Protein AF-A0A6N6Q306-F1 (afdb_monomer)

Structure (mmCIF, N/CA/C/O backbone):
data_AF-A0A6N6Q306-F1
#
_entry.id   AF-A0A6N6Q306-F1
#
loop_
_atom_site.group_PDB
_atom_site.id
_atom_site.type_symbol
_atom_site.label_atom_id
_atom_site.label_alt_id
_atom_site.label_comp_id
_atom_site.label_asym_id
_atom_site.label_entity_id
_atom_site.label_seq_id
_atom_site.pdbx_PDB_ins_code
_atom_site.Cartn_x
_atom_site.Cartn_y
_atom_site.Cartn_z
_atom_site.occupancy
_atom_site.B_iso_or_equiv
_atom_site.auth_seq_id
_atom_site.auth_comp_id
_atom_site.auth_asym_id
_atom_site.auth_atom_id
_atom_site.pdbx_PDB_model_num
ATOM 1 N N . MET A 1 1 ? -24.977 16.025 -0.562 1.00 60.94 1 MET A N 1
ATOM 2 C CA . MET A 1 1 ? -24.320 15.146 0.426 1.00 60.94 1 MET A CA 1
ATOM 3 C C . MET A 1 1 ? -23.649 16.042 1.450 1.00 60.94 1 MET A C 1
ATOM 5 O O . MET A 1 1 ? -22.909 16.924 1.041 1.00 60.94 1 MET A O 1
ATOM 9 N N . PHE A 1 2 ? -23.968 15.885 2.734 1.00 65.69 2 PHE A N 1
ATOM 10 C CA . PHE A 1 2 ? -23.264 16.559 3.829 1.00 65.69 2 PHE A CA 1
ATOM 11 C C . PHE A 1 2 ? -22.391 15.510 4.519 1.00 65.69 2 PHE A C 1
ATOM 13 O O . PHE A 1 2 ? -22.873 14.410 4.781 1.00 65.69 2 PHE A O 1
ATOM 20 N N . LEU A 1 3 ? -21.117 15.827 4.742 1.00 74.31 3 LEU A N 1
ATOM 21 C CA . LEU A 1 3 ? -20.154 14.950 5.408 1.00 74.31 3 LEU A CA 1
ATOM 22 C C . LEU A 1 3 ? -19.926 15.431 6.841 1.00 74.31 3 LEU A C 1
ATOM 24 O O . LEU A 1 3 ? -19.873 16.636 7.092 1.00 74.31 3 LEU A O 1
ATOM 28 N N . GLU A 1 4 ? -19.792 14.488 7.772 1.00 79.50 4 GLU A N 1
ATOM 29 C CA . GLU A 1 4 ? -19.384 14.784 9.144 1.00 79.50 4 GLU A CA 1
ATOM 30 C C . GLU A 1 4 ? -17.967 15.373 9.149 1.00 79.50 4 GLU A C 1
ATOM 32 O O . GLU A 1 4 ? -17.061 14.867 8.482 1.00 79.50 4 GLU A O 1
ATOM 37 N N . ARG A 1 5 ? -17.756 16.443 9.925 1.00 78.06 5 ARG A N 1
ATOM 38 C CA . ARG A 1 5 ? -16.409 16.939 10.203 1.00 78.06 5 ARG A CA 1
ATOM 39 C C . ARG A 1 5 ? -15.758 16.016 11.227 1.00 78.06 5 ARG A C 1
ATOM 41 O O . ARG A 1 5 ? -16.048 16.113 12.415 1.00 78.06 5 ARG A O 1
ATOM 48 N N . VAL A 1 6 ? -14.846 15.170 10.770 1.00 78.88 6 VAL A N 1
ATOM 49 C CA . VAL A 1 6 ? -14.041 14.332 11.660 1.00 78.88 6 VAL A CA 1
ATOM 50 C C . VAL A 1 6 ? -12.867 15.147 12.202 1.00 78.88 6 VAL A C 1
ATOM 52 O O . VAL A 1 6 ? -12.067 15.691 11.441 1.00 78.88 6 VAL A O 1
ATOM 55 N N . GLU A 1 7 ? -12.757 15.242 13.526 1.00 83.62 7 GLU A N 1
ATOM 56 C CA . GLU A 1 7 ? -11.587 15.822 14.187 1.00 83.62 7 GLU A CA 1
ATOM 57 C C . GLU A 1 7 ? -10.440 14.810 14.262 1.00 83.62 7 GLU A C 1
ATOM 59 O O . GLU A 1 7 ? -10.626 13.673 14.697 1.00 83.62 7 GLU A O 1
ATOM 64 N N . GLY A 1 8 ? -9.239 15.233 13.876 1.00 86.25 8 GLY A N 1
ATOM 65 C CA . GLY A 1 8 ? -8.026 14.429 13.965 1.00 86.25 8 GLY A CA 1
ATOM 66 C C . GLY A 1 8 ? -6.876 15.058 13.188 1.00 86.25 8 GLY A C 1
ATOM 67 O O . GLY A 1 8 ? -7.082 15.952 12.366 1.00 86.25 8 GLY A O 1
ATOM 68 N N . VAL A 1 9 ? -5.660 14.590 13.455 1.00 91.06 9 VAL A N 1
ATOM 69 C CA . VAL A 1 9 ? -4.466 14.980 12.693 1.00 91.06 9 VAL A CA 1
ATOM 70 C C . VAL A 1 9 ? -4.120 13.882 11.688 1.00 91.06 9 VAL A C 1
ATOM 72 O O . VAL A 1 9 ? -4.222 12.704 12.037 1.00 91.06 9 VAL A O 1
ATOM 75 N N . PRO A 1 10 ? -3.699 14.212 10.454 1.00 91.31 10 PRO A N 1
ATOM 76 C CA . PRO A 1 10 ? -3.194 13.211 9.524 1.00 91.31 10 PRO A CA 1
ATOM 77 C C . PRO A 1 10 ? -2.072 12.376 10.150 1.00 91.31 10 PRO A C 1
ATOM 79 O O . PRO A 1 10 ? -1.176 12.913 10.803 1.00 91.31 10 PRO A O 1
ATOM 82 N N . LEU A 1 11 ? -2.086 11.062 9.929 1.00 91.06 11 LEU A N 1
ATOM 83 C CA . LEU A 1 11 ? -1.201 10.109 10.603 1.00 91.06 11 LEU A CA 1
ATOM 84 C C . LEU A 1 11 ? 0.287 10.434 10.405 1.00 91.06 11 LEU A C 1
ATOM 86 O O . LEU A 1 11 ? 1.095 10.246 11.316 1.00 91.06 11 LEU A O 1
ATOM 90 N N . TRP A 1 12 ? 0.658 10.966 9.238 1.00 87.81 12 TRP A N 1
ATOM 91 C CA . TRP A 1 12 ? 2.039 11.376 8.962 1.00 87.81 12 TRP A CA 1
ATOM 92 C C . TRP A 1 12 ? 2.533 12.531 9.843 1.00 87.81 12 TRP A C 1
ATOM 94 O O . TRP A 1 12 ? 3.741 12.674 10.009 1.00 87.81 12 TRP A O 1
ATOM 104 N N . GLN A 1 13 ? 1.633 13.319 10.436 1.00 86.69 13 GLN A N 1
ATOM 105 C CA . GLN A 1 13 ? 1.973 14.402 11.364 1.00 86.69 13 GLN A CA 1
ATOM 106 C C . GLN A 1 13 ? 2.153 13.907 12.804 1.00 86.69 13 GLN A C 1
ATOM 108 O O . GLN A 1 13 ? 2.826 14.561 13.594 1.00 86.69 13 GLN A O 1
ATOM 113 N N . ALA A 1 14 ? 1.587 12.748 13.154 1.00 76.25 14 ALA A N 1
ATOM 114 C CA . ALA A 1 14 ? 1.631 12.212 14.515 1.00 76.25 14 ALA A CA 1
ATOM 115 C C . ALA A 1 14 ? 2.984 11.564 14.885 1.00 76.25 14 ALA A C 1
ATOM 117 O O . ALA A 1 14 ? 3.256 11.357 16.065 1.00 76.25 14 ALA A O 1
ATOM 118 N N . GLY A 1 15 ? 3.833 11.238 13.899 1.00 66.06 15 GLY A N 1
ATOM 119 C CA . GLY A 1 15 ? 5.254 10.863 14.044 1.00 66.06 15 GLY A CA 1
ATOM 120 C C . GLY A 1 15 ? 5.599 9.548 14.774 1.00 66.06 15 GLY A C 1
ATOM 121 O O . GLY A 1 15 ? 6.635 8.953 14.482 1.00 66.06 15 GLY A O 1
ATOM 122 N N . ALA A 1 16 ? 4.762 9.059 15.693 1.00 85.69 16 ALA A N 1
ATOM 123 C CA . ALA A 1 16 ? 5.028 7.866 16.501 1.00 85.69 16 ALA A CA 1
ATOM 124 C C . ALA A 1 16 ? 4.654 6.570 15.766 1.00 85.69 16 ALA A C 1
ATOM 126 O O . ALA A 1 16 ? 3.530 6.428 15.281 1.00 85.69 16 ALA A O 1
ATOM 127 N N . VAL A 1 17 ? 5.571 5.597 15.724 1.00 88.62 17 VAL A N 1
ATOM 128 C CA . VAL A 1 17 ? 5.381 4.300 15.041 1.00 88.62 17 VAL A CA 1
ATOM 129 C C . VAL A 1 17 ? 4.209 3.495 15.619 1.00 88.62 17 VAL A C 1
ATOM 131 O O . VAL A 1 17 ? 3.539 2.765 14.891 1.00 88.62 17 VAL A O 1
ATOM 134 N N . GLU A 1 18 ? 3.893 3.686 16.896 1.00 91.94 18 GLU A N 1
ATOM 135 C CA . GLU A 1 18 ? 2.775 3.058 17.602 1.00 91.94 18 GLU A CA 1
ATOM 136 C C . GLU A 1 18 ? 1.422 3.423 16.969 1.00 91.94 18 GLU A C 1
ATOM 138 O O . GLU A 1 18 ? 0.523 2.581 16.873 1.00 91.94 18 GLU A O 1
ATOM 143 N N . SER A 1 19 ? 1.290 4.656 16.466 1.00 93.94 19 SER A N 1
ATOM 144 C CA . SER A 1 19 ? 0.092 5.119 15.752 1.00 93.94 19 SER A CA 1
ATOM 145 C C . SER A 1 19 ? -0.070 4.396 14.413 1.00 93.94 19 SER A C 1
ATOM 147 O O . SER A 1 19 ? -1.181 4.057 14.009 1.00 93.94 19 SER A O 1
ATOM 149 N N . TRP A 1 20 ? 1.040 4.073 13.747 1.00 95.38 20 TRP A N 1
ATOM 150 C CA . TRP A 1 20 ? 1.036 3.326 12.488 1.00 95.38 20 TRP A CA 1
ATOM 151 C C . TRP A 1 20 ? 0.748 1.842 12.702 1.00 95.38 20 TRP A C 1
ATOM 153 O O . TRP A 1 20 ? 0.030 1.232 11.913 1.00 95.38 20 TRP A O 1
ATOM 163 N N . GLU A 1 21 ? 1.227 1.259 13.803 1.00 96.81 21 GLU A N 1
ATOM 164 C CA . GLU A 1 21 ? 0.770 -0.061 14.251 1.00 96.81 21 GLU A CA 1
ATOM 165 C C . GLU A 1 21 ? -0.731 -0.048 14.581 1.00 96.81 21 GLU A C 1
ATOM 167 O O . GLU A 1 21 ? -1.417 -1.041 14.346 1.00 96.81 21 GLU A O 1
ATOM 172 N N . GLY A 1 22 ? -1.253 1.074 15.092 1.00 96.69 22 GLY A N 1
ATOM 173 C CA . GLY A 1 22 ? -2.687 1.328 15.251 1.00 96.69 22 GLY A CA 1
ATOM 174 C C . GLY A 1 22 ? -3.444 1.255 13.932 1.00 96.69 22 GLY A C 1
ATOM 175 O O . GLY A 1 22 ? -4.423 0.517 13.831 1.00 96.69 22 GLY A O 1
ATOM 176 N N . ALA A 1 23 ? -2.951 1.947 12.906 1.00 97.06 23 ALA A N 1
ATOM 177 C CA . ALA A 1 23 ? -3.543 1.915 11.572 1.00 97.06 23 ALA A CA 1
ATOM 178 C C . ALA A 1 23 ? -3.481 0.515 10.940 1.00 97.06 23 ALA A C 1
ATOM 180 O O . ALA A 1 23 ? -4.466 0.040 10.378 1.00 97.06 23 ALA A O 1
ATOM 181 N N . ALA A 1 24 ? -2.364 -0.195 11.112 1.00 97.94 24 ALA A N 1
ATOM 182 C CA . ALA A 1 24 ? -2.220 -1.576 10.663 1.00 97.94 24 ALA A CA 1
ATOM 183 C C . ALA A 1 24 ? -3.191 -2.535 11.380 1.00 97.94 24 ALA A C 1
ATOM 185 O O . ALA A 1 24 ? -3.772 -3.413 10.741 1.00 97.94 24 ALA A O 1
ATOM 186 N N . ARG A 1 25 ? -3.411 -2.359 12.692 1.00 98.31 25 ARG A N 1
ATOM 187 C CA . ARG A 1 25 ? -4.417 -3.119 13.457 1.00 98.31 25 ARG A CA 1
ATOM 188 C C . ARG A 1 25 ? -5.833 -2.842 12.964 1.00 98.31 25 ARG A C 1
ATOM 190 O O . ARG A 1 25 ? -6.596 -3.785 12.773 1.00 98.31 25 ARG A O 1
ATOM 197 N N . TRP A 1 26 ? -6.161 -1.570 12.736 1.00 98.00 26 TRP A N 1
ATOM 198 C CA . TRP A 1 26 ? -7.455 -1.165 12.191 1.00 98.00 26 TRP A CA 1
ATOM 199 C C . TRP A 1 26 ? -7.710 -1.826 10.827 1.00 98.00 26 TRP A C 1
ATOM 201 O O . TRP A 1 26 ? -8.749 -2.459 10.646 1.00 98.00 26 TRP A O 1
ATOM 211 N N . LEU A 1 27 ? -6.723 -1.789 9.919 1.00 97.50 27 LEU A N 1
ATOM 212 C CA . LEU A 1 27 ? -6.795 -2.473 8.621 1.00 97.50 27 LEU A CA 1
ATOM 213 C C . LEU A 1 27 ? -7.040 -3.971 8.766 1.00 97.50 27 LEU A C 1
ATOM 215 O O . LEU A 1 27 ? -7.867 -4.528 8.053 1.00 97.50 27 LEU A O 1
ATOM 219 N N . GLY A 1 28 ? -6.326 -4.635 9.680 1.00 97.56 28 GLY A N 1
ATOM 220 C CA . GLY A 1 28 ? -6.497 -6.069 9.905 1.00 97.56 28 GLY A CA 1
ATOM 221 C C . GLY A 1 28 ? -7.916 -6.413 10.352 1.00 97.56 28 GLY A C 1
ATOM 222 O O . GLY A 1 28 ? -8.498 -7.369 9.846 1.00 97.56 28 GLY A O 1
ATOM 223 N N . GLY A 1 29 ? -8.506 -5.601 11.234 1.00 96.69 29 GLY A N 1
ATOM 224 C CA . GLY A 1 29 ? -9.905 -5.747 11.640 1.00 96.69 29 GLY A CA 1
ATOM 225 C C . GLY A 1 29 ? -10.883 -5.549 10.478 1.00 96.69 29 GLY A C 1
ATOM 226 O O . GLY A 1 29 ? -11.752 -6.392 10.261 1.00 96.69 29 GLY A O 1
ATOM 227 N N . MET A 1 30 ? -10.706 -4.480 9.693 1.00 96.06 30 MET A N 1
ATOM 228 C CA . MET A 1 30 ? -11.548 -4.188 8.528 1.00 96.06 30 MET A CA 1
ATOM 229 C C . MET A 1 30 ? -11.466 -5.310 7.484 1.00 96.06 30 MET A C 1
ATOM 231 O O . MET A 1 30 ? -12.486 -5.890 7.112 1.00 96.06 30 MET A O 1
ATOM 235 N N . HIS A 1 31 ? -10.257 -5.717 7.094 1.00 95.88 31 HIS A N 1
ATOM 236 C CA . HIS A 1 31 ? -10.066 -6.802 6.134 1.00 95.88 31 HIS A CA 1
ATOM 237 C C . HIS A 1 31 ? -10.566 -8.153 6.643 1.00 95.88 31 HIS A C 1
ATOM 239 O O . HIS A 1 31 ? -11.017 -8.982 5.858 1.00 95.88 31 HIS A O 1
ATOM 245 N N . ALA A 1 32 ? -10.510 -8.410 7.951 1.00 94.12 32 ALA A N 1
ATOM 246 C CA . ALA A 1 32 ? -11.107 -9.617 8.505 1.00 94.12 32 ALA A CA 1
ATOM 247 C C . ALA A 1 32 ? -12.638 -9.593 8.402 1.00 94.12 32 ALA A C 1
ATOM 249 O O . ALA A 1 32 ? -13.222 -10.631 8.079 1.00 94.12 32 ALA A O 1
ATOM 250 N N . ALA A 1 33 ? -13.270 -8.437 8.633 1.00 91.88 33 ALA A N 1
ATOM 251 C CA . ALA A 1 33 ? -14.720 -8.266 8.550 1.00 91.88 33 ALA A CA 1
ATOM 252 C C . ALA A 1 33 ? -15.247 -8.412 7.112 1.00 91.88 33 ALA A C 1
ATOM 254 O O . ALA A 1 33 ? -16.286 -9.034 6.904 1.00 91.88 33 ALA A O 1
ATOM 255 N N . PHE A 1 34 ? -14.498 -7.914 6.123 1.00 90.44 34 PHE A N 1
ATOM 256 C CA . PHE A 1 34 ? -14.858 -7.974 4.699 1.00 90.44 34 PHE A CA 1
ATOM 257 C C . PHE A 1 34 ? -14.131 -9.073 3.910 1.00 90.44 34 PHE A C 1
ATOM 259 O O . PHE A 1 34 ? -14.257 -9.147 2.690 1.00 90.44 34 PHE A O 1
ATOM 266 N N . GLY A 1 35 ? -13.361 -9.936 4.576 1.00 83.06 35 GLY A N 1
ATOM 267 C CA . GLY A 1 35 ? -12.583 -10.985 3.923 1.00 83.06 35 GLY A CA 1
ATOM 268 C C . GLY A 1 35 ? -13.476 -12.017 3.236 1.00 83.06 35 GLY A C 1
ATOM 269 O O . GLY A 1 35 ? -14.264 -12.705 3.898 1.00 83.06 35 GLY A O 1
ATOM 270 N N . LEU A 1 36 ? -13.317 -12.154 1.918 1.00 71.88 36 LEU A N 1
ATOM 271 C CA . LEU A 1 36 ? -14.141 -13.021 1.076 1.00 71.88 36 LEU A CA 1
ATOM 272 C C . LEU A 1 36 ? -13.500 -14.416 1.011 1.00 71.88 36 LEU A C 1
ATOM 274 O O . LEU A 1 36 ? -12.443 -14.605 0.410 1.00 71.88 36 LEU A O 1
ATOM 278 N N . GLY A 1 37 ? -14.114 -15.397 1.675 1.00 59.94 37 GLY A N 1
ATOM 279 C CA . GLY A 1 37 ? -13.679 -16.797 1.636 1.00 59.94 37 GLY A CA 1
ATOM 280 C C . GLY A 1 37 ? -14.237 -17.575 0.433 1.00 59.94 37 GLY A C 1
ATOM 281 O O . GLY A 1 37 ? -15.072 -17.053 -0.313 1.00 59.94 37 GLY A O 1
ATOM 282 N N . PRO A 1 38 ? -13.836 -18.849 0.254 1.00 40.88 38 PRO A N 1
ATOM 283 C CA . PRO A 1 38 ? -14.498 -19.759 -0.679 1.00 40.88 38 PRO A CA 1
ATOM 284 C C . PRO A 1 38 ? -15.996 -19.836 -0.351 1.00 40.88 38 PRO A C 1
ATOM 286 O O . PRO A 1 38 ? -16.363 -20.173 0.772 1.00 40.88 38 PRO A O 1
ATOM 289 N N . GLY A 1 39 ? -16.855 -19.492 -1.313 1.00 41.62 39 GLY A N 1
ATOM 290 C CA . GLY A 1 39 ? -18.307 -19.418 -1.113 1.00 41.62 39 GLY A CA 1
ATOM 291 C C . GLY A 1 39 ? -18.856 -18.019 -0.812 1.00 41.62 39 GLY A C 1
ATOM 292 O O . GLY A 1 39 ? -20.054 -17.901 -0.564 1.00 41.62 39 GLY A O 1
ATOM 293 N N . PHE A 1 40 ? -18.030 -16.964 -0.869 1.00 52.72 40 PHE A N 1
ATOM 294 C CA . PHE A 1 40 ? -18.536 -15.591 -0.890 1.00 52.72 40 PHE A CA 1
ATOM 295 C C . PHE A 1 40 ? -19.501 -15.412 -2.069 1.00 52.72 40 PHE A C 1
ATOM 297 O O . PHE A 1 40 ? -19.105 -15.480 -3.235 1.00 52.72 40 PHE A O 1
ATOM 304 N N . ARG A 1 41 ? -20.779 -15.218 -1.746 1.00 50.97 41 ARG A N 1
ATOM 305 C CA . ARG A 1 41 ? -21.801 -14.787 -2.692 1.00 50.97 41 ARG A CA 1
ATOM 306 C C . ARG A 1 41 ? -21.790 -13.268 -2.729 1.00 50.97 41 ARG A C 1
ATOM 308 O O . ARG A 1 41 ? -21.740 -12.635 -1.677 1.00 50.97 41 ARG A O 1
ATOM 315 N N . ASP A 1 42 ? -21.855 -12.707 -3.930 1.00 57.25 42 ASP A N 1
ATOM 316 C CA . ASP A 1 42 ? -21.946 -11.266 -4.197 1.00 57.25 42 ASP A CA 1
ATOM 317 C C . ASP A 1 42 ? -23.331 -10.696 -3.820 1.00 57.25 42 ASP A C 1
ATOM 319 O O . ASP A 1 42 ? -23.950 -9.936 -4.556 1.00 57.25 42 ASP A O 1
ATOM 323 N N . ASP A 1 43 ? -23.842 -11.104 -2.658 1.00 54.44 43 ASP A N 1
ATOM 324 C CA . ASP A 1 43 ? -25.119 -10.666 -2.097 1.00 54.44 43 ASP A CA 1
ATOM 325 C C . ASP A 1 43 ? -24.896 -9.510 -1.097 1.00 54.44 43 ASP A C 1
ATOM 327 O O . ASP A 1 43 ? -25.843 -8.947 -0.555 1.00 54.44 43 ASP A O 1
ATOM 331 N N . SER A 1 44 ? -23.636 -9.126 -0.840 1.00 59.09 44 SER A N 1
ATOM 332 C CA . SER A 1 44 ? -23.236 -8.151 0.187 1.00 59.09 44 SER A CA 1
ATOM 333 C C . SER A 1 44 ? -23.372 -6.682 -0.239 1.00 59.09 44 SER A C 1
ATOM 335 O O . SER A 1 44 ? -22.789 -5.804 0.395 1.00 59.09 44 SER A O 1
ATOM 337 N N . GLY A 1 45 ? -24.049 -6.402 -1.356 1.00 61.97 45 GLY A N 1
ATOM 338 C CA . GLY A 1 45 ? -24.155 -5.056 -1.923 1.00 61.97 45 GLY A CA 1
ATOM 339 C C . GLY A 1 45 ? -22.839 -4.477 -2.459 1.00 61.97 45 GLY A C 1
ATOM 340 O O . GLY A 1 45 ? -22.832 -3.324 -2.865 1.00 61.97 45 GLY A O 1
ATOM 341 N N . MET A 1 46 ? -21.744 -5.247 -2.498 1.00 69.25 46 MET A N 1
ATOM 342 C CA . MET A 1 46 ? -20.420 -4.811 -2.981 1.00 69.25 46 MET A CA 1
ATOM 343 C C . MET A 1 46 ? -20.214 -5.036 -4.488 1.00 69.25 46 MET A C 1
ATOM 345 O O . MET A 1 46 ? -19.142 -4.744 -5.010 1.00 69.25 46 MET A O 1
ATOM 349 N N . SER A 1 47 ? -21.241 -5.505 -5.198 1.00 70.94 47 SER A N 1
ATOM 350 C CA . SER A 1 47 ? -21.214 -5.784 -6.640 1.00 70.94 47 SER A CA 1
ATOM 351 C C . SER A 1 47 ? -20.883 -4.564 -7.510 1.00 70.94 47 SER A C 1
ATOM 353 O O . SER A 1 47 ? -20.423 -4.714 -8.639 1.00 70.94 47 SER A O 1
ATOM 355 N N . HIS A 1 48 ? -21.090 -3.351 -6.985 1.00 82.12 48 HIS A N 1
ATOM 356 C CA . HIS A 1 48 ? -20.772 -2.090 -7.659 1.00 82.12 48 HIS A CA 1
ATOM 357 C C . HIS A 1 48 ? -19.311 -1.648 -7.484 1.00 82.12 48 HIS A C 1
ATOM 359 O O . HIS A 1 48 ? -18.881 -0.713 -8.159 1.00 82.12 48 HIS A O 1
ATOM 365 N N . LEU A 1 49 ? -18.549 -2.285 -6.587 1.00 87.88 49 LEU A N 1
ATOM 366 C CA . LEU A 1 49 ? -17.155 -1.924 -6.361 1.00 87.88 49 LEU A CA 1
ATOM 367 C C . LEU A 1 49 ? -16.259 -2.465 -7.484 1.00 87.88 49 LEU A C 1
ATOM 369 O O . LEU A 1 49 ? -16.409 -3.623 -7.895 1.00 87.88 49 LEU A O 1
ATOM 373 N N . PRO A 1 50 ? -15.276 -1.673 -7.949 1.00 92.00 50 PRO A N 1
ATOM 374 C CA . PRO A 1 50 ? -14.246 -2.159 -8.854 1.00 92.00 50 PRO A CA 1
ATOM 375 C C . PRO A 1 50 ? -13.539 -3.393 -8.287 1.00 92.00 50 PRO A C 1
ATOM 377 O O . PRO A 1 50 ? -13.363 -3.533 -7.076 1.00 92.00 50 PRO A O 1
ATOM 380 N N . ARG A 1 51 ? -13.092 -4.292 -9.168 1.00 91.56 51 ARG A N 1
ATOM 381 C CA . ARG A 1 51 ? -12.301 -5.468 -8.784 1.00 91.56 51 ARG A CA 1
ATOM 382 C C . ARG A 1 51 ? -10.880 -5.331 -9.308 1.00 91.56 51 ARG A C 1
ATOM 384 O O . ARG A 1 51 ? -10.673 -5.133 -10.503 1.00 91.56 51 ARG A O 1
ATOM 391 N N . HIS A 1 52 ? -9.901 -5.484 -8.425 1.00 94.25 52 HIS A N 1
ATOM 392 C CA . HIS A 1 52 ? -8.490 -5.548 -8.792 1.00 94.25 52 HIS A CA 1
ATOM 393 C C . HIS A 1 52 ? -8.149 -6.967 -9.259 1.00 94.25 52 HIS A C 1
ATOM 395 O O . HIS A 1 52 ? -7.755 -7.828 -8.471 1.00 94.25 52 HIS A O 1
ATOM 401 N N . ASP A 1 53 ? -8.363 -7.224 -10.548 1.00 93.00 53 ASP A N 1
ATOM 402 C CA . ASP A 1 53 ? -8.085 -8.503 -11.198 1.00 93.00 53 ASP A CA 1
ATOM 403 C C . ASP A 1 53 ? -6.739 -8.510 -11.952 1.00 93.00 53 ASP A C 1
ATOM 405 O O . ASP A 1 53 ? -5.964 -7.551 -11.936 1.00 93.00 53 ASP A O 1
ATOM 409 N N . ALA A 1 54 ? -6.445 -9.618 -12.640 1.00 96.19 54 ALA A N 1
ATOM 410 C CA . ALA A 1 54 ? -5.226 -9.750 -13.438 1.00 96.19 54 ALA A CA 1
ATOM 411 C C . ALA A 1 54 ? -5.083 -8.638 -14.493 1.00 96.19 54 ALA A C 1
ATOM 413 O O . ALA A 1 54 ? -3.975 -8.150 -14.725 1.00 96.19 54 ALA A O 1
ATOM 414 N N . ARG A 1 55 ? -6.194 -8.226 -15.120 1.00 96.31 55 ARG A N 1
ATOM 415 C CA . ARG A 1 55 ? -6.200 -7.190 -16.157 1.00 96.31 55 ARG A CA 1
ATOM 416 C C . ARG A 1 55 ? -5.900 -5.823 -15.553 1.00 96.31 55 ARG A C 1
ATOM 418 O O . ARG A 1 55 ? -5.103 -5.080 -16.130 1.00 96.31 55 ARG A O 1
ATOM 425 N N . PHE A 1 56 ? -6.495 -5.505 -14.405 1.00 95.19 56 PHE A N 1
ATOM 426 C CA . PHE A 1 56 ? -6.187 -4.298 -13.642 1.00 95.19 56 PHE A CA 1
ATOM 427 C C . PHE A 1 56 ? -4.685 -4.220 -13.332 1.00 95.19 56 PHE A C 1
ATOM 429 O O . PHE A 1 56 ? -4.034 -3.235 -13.683 1.00 95.19 56 PHE A O 1
ATOM 436 N N . PHE A 1 57 ? -4.103 -5.287 -12.773 1.00 97.12 57 PHE A N 1
ATOM 437 C CA . PHE A 1 57 ? -2.684 -5.296 -12.413 1.00 97.12 57 PHE A CA 1
ATOM 438 C C . PHE A 1 57 ? -1.755 -5.162 -13.627 1.00 97.12 57 PHE A C 1
ATOM 440 O O . PHE A 1 57 ? -0.808 -4.373 -13.592 1.00 97.12 57 PHE A O 1
ATOM 447 N N . ALA A 1 58 ? -2.032 -5.892 -14.711 1.00 96.94 58 ALA A N 1
ATOM 448 C CA . ALA A 1 58 ? -1.223 -5.849 -15.928 1.00 96.94 58 ALA A CA 1
ATOM 449 C C . ALA A 1 58 ? -1.267 -4.476 -16.624 1.00 96.94 58 ALA A C 1
ATOM 451 O O . ALA A 1 58 ? -0.252 -4.009 -17.143 1.00 96.94 58 ALA A O 1
ATOM 452 N N . THR A 1 59 ? -2.418 -3.794 -16.590 1.00 96.12 59 THR A N 1
ATOM 453 C CA . THR A 1 59 ? -2.588 -2.463 -17.200 1.00 96.12 59 THR A CA 1
ATOM 454 C C . THR A 1 59 ? -1.591 -1.454 -16.628 1.00 96.12 59 THR A C 1
ATOM 456 O O . THR A 1 59 ? -0.994 -0.679 -17.377 1.00 96.12 59 THR A O 1
ATOM 459 N N . TRP A 1 60 ? -1.343 -1.487 -15.316 1.00 95.75 60 TRP A N 1
ATOM 460 C CA . TRP A 1 60 ? -0.396 -0.568 -14.684 1.00 95.75 60 TRP A CA 1
ATOM 461 C C . TRP A 1 60 ? 1.056 -0.828 -15.078 1.00 95.75 60 TRP A C 1
ATOM 463 O O . TRP A 1 60 ? 1.816 0.127 -15.228 1.00 95.75 60 TRP A O 1
ATOM 473 N N . ALA A 1 61 ? 1.442 -2.081 -15.330 1.00 94.06 61 ALA A N 1
ATOM 474 C CA . ALA A 1 61 ? 2.777 -2.380 -15.843 1.00 94.06 61 ALA A CA 1
ATOM 475 C C . ALA A 1 61 ? 3.000 -1.799 -17.244 1.00 94.06 61 ALA A C 1
ATOM 477 O O . ALA A 1 61 ? 4.053 -1.217 -17.509 1.00 94.06 61 ALA A O 1
ATOM 478 N N . ILE A 1 62 ? 1.986 -1.894 -18.110 1.00 93.94 62 ILE A N 1
ATOM 479 C CA . ILE A 1 62 ? 2.011 -1.325 -19.464 1.00 93.94 62 ILE A CA 1
ATOM 480 C C . ILE A 1 62 ? 2.150 0.202 -19.397 1.00 93.94 62 ILE A C 1
ATOM 482 O O . ILE A 1 62 ? 3.055 0.764 -20.014 1.00 93.94 62 ILE A O 1
ATOM 486 N N . ARG A 1 63 ? 1.311 0.873 -18.595 1.00 94.12 63 ARG A N 1
ATOM 487 C CA . ARG A 1 63 ? 1.356 2.339 -18.436 1.00 94.12 63 ARG A CA 1
ATOM 488 C C . ARG A 1 63 ? 2.687 2.816 -17.860 1.00 94.12 63 ARG A C 1
ATOM 490 O O . ARG A 1 63 ? 3.256 3.794 -18.338 1.00 94.12 63 ARG A O 1
ATOM 497 N N . ALA A 1 64 ? 3.226 2.111 -16.868 1.00 92.12 64 ALA A N 1
ATOM 498 C CA . ALA A 1 64 ? 4.524 2.446 -16.292 1.00 92.12 64 ALA A CA 1
ATOM 499 C C . ALA A 1 64 ? 5.668 2.292 -17.308 1.00 92.12 64 ALA A C 1
ATOM 501 O O . ALA A 1 64 ? 6.578 3.120 -17.346 1.00 92.12 64 ALA A O 1
ATOM 502 N N . ALA A 1 65 ? 5.621 1.256 -18.155 1.00 91.25 65 ALA A N 1
ATOM 503 C CA . ALA A 1 65 ? 6.597 1.053 -19.224 1.00 91.25 65 ALA A CA 1
ATOM 504 C C . ALA A 1 65 ? 6.569 2.199 -20.239 1.00 91.25 65 ALA A C 1
ATOM 506 O O . ALA A 1 65 ? 7.621 2.706 -20.637 1.00 91.25 65 ALA A O 1
ATOM 507 N N . GLU A 1 66 ? 5.370 2.639 -20.621 1.00 90.00 66 GLU A N 1
ATOM 508 C CA . GLU A 1 66 ? 5.187 3.790 -21.497 1.00 90.00 66 GLU A CA 1
ATOM 509 C C . GLU A 1 66 ? 5.753 5.069 -20.873 1.00 90.00 66 GLU A C 1
ATOM 511 O O . GLU A 1 66 ? 6.567 5.744 -21.512 1.00 90.00 66 GLU A O 1
ATOM 516 N N . PHE A 1 67 ? 5.414 5.352 -19.612 1.00 87.50 67 PHE A N 1
ATOM 517 C CA . PHE A 1 67 ? 5.964 6.488 -18.876 1.00 87.50 67 PHE A CA 1
ATOM 518 C C . PHE A 1 67 ? 7.495 6.466 -18.876 1.00 87.50 67 PHE A C 1
ATOM 520 O O . PHE A 1 67 ? 8.130 7.436 -19.292 1.00 87.50 67 PHE A O 1
ATOM 527 N N . VAL A 1 68 ? 8.111 5.349 -18.471 1.00 85.69 68 VAL A N 1
ATOM 528 C CA . VAL A 1 68 ? 9.575 5.243 -18.382 1.00 85.69 68 VAL A CA 1
ATOM 529 C C . VAL A 1 68 ? 10.230 5.430 -19.751 1.00 85.69 68 VAL A C 1
ATOM 531 O O . VAL A 1 68 ? 11.242 6.129 -19.860 1.00 85.69 68 VAL A O 1
ATOM 534 N N . ARG A 1 69 ? 9.639 4.864 -20.809 1.00 84.81 69 ARG A N 1
ATOM 535 C CA . ARG A 1 69 ? 10.113 5.024 -22.189 1.00 84.81 69 ARG A CA 1
ATOM 536 C C . ARG A 1 69 ? 10.122 6.491 -22.624 1.00 84.81 69 ARG A C 1
ATOM 538 O O . ARG A 1 69 ? 11.096 6.918 -23.244 1.00 84.81 69 ARG A O 1
ATOM 545 N N . LEU A 1 70 ? 9.064 7.241 -22.311 1.00 83.38 70 LEU A N 1
ATOM 546 C CA . LEU A 1 70 ? 8.913 8.650 -22.689 1.00 83.38 70 LEU A CA 1
ATOM 547 C C . LEU A 1 70 ? 9.803 9.576 -21.847 1.00 83.38 70 LEU A C 1
ATOM 549 O O . LEU A 1 70 ? 10.494 10.433 -22.394 1.00 83.38 70 LEU A O 1
ATOM 553 N N . ARG A 1 71 ? 9.825 9.391 -20.522 1.00 78.31 71 ARG A N 1
ATOM 554 C CA . ARG A 1 71 ? 10.509 10.293 -19.579 1.00 78.31 71 ARG A CA 1
ATOM 555 C C . ARG A 1 71 ? 12.024 10.106 -19.537 1.00 78.31 71 ARG A C 1
ATOM 557 O O . ARG A 1 71 ? 12.742 11.080 -19.332 1.00 78.31 71 ARG A O 1
ATOM 564 N N . PHE A 1 72 ? 12.510 8.874 -19.708 1.00 67.44 72 PHE A N 1
ATOM 565 C CA . PHE A 1 72 ? 13.928 8.525 -19.526 1.00 67.44 72 PHE A CA 1
ATOM 566 C C . PHE A 1 72 ? 14.660 8.145 -20.820 1.00 67.44 72 PHE A C 1
ATOM 568 O O . PHE A 1 72 ? 15.806 7.699 -20.744 1.00 67.44 72 PHE A O 1
ATOM 575 N N . GLY A 1 73 ? 14.020 8.377 -21.976 1.00 64.12 73 GLY A N 1
ATOM 576 C CA . GLY A 1 73 ? 14.504 8.206 -23.354 1.00 64.12 73 GLY A CA 1
ATOM 577 C C . GLY A 1 73 ? 15.969 7.784 -23.541 1.00 64.12 73 GLY A C 1
ATOM 578 O O . GLY A 1 73 ? 16.329 6.632 -23.303 1.00 64.12 73 GLY A O 1
ATOM 579 N N . THR A 1 74 ? 16.810 8.689 -24.049 1.00 55.50 74 THR A N 1
ATOM 580 C CA . THR A 1 74 ? 18.219 8.416 -24.405 1.00 55.50 74 THR A CA 1
ATOM 581 C C . THR A 1 74 ? 19.203 8.601 -23.243 1.00 55.50 74 THR A C 1
ATOM 583 O O . THR A 1 74 ? 20.331 8.122 -23.320 1.00 55.50 74 THR A O 1
ATOM 586 N N . GLY A 1 75 ? 18.788 9.258 -22.153 1.00 58.88 75 GLY A N 1
ATOM 587 C CA . GLY A 1 75 ? 19.672 9.683 -21.059 1.00 58.88 75 GLY A CA 1
ATOM 588 C C . GLY A 1 75 ? 20.017 8.610 -20.019 1.00 58.88 75 GLY A C 1
ATOM 589 O O . GLY A 1 75 ? 20.945 8.805 -19.240 1.00 58.88 75 GLY A O 1
ATOM 590 N N . SER A 1 76 ? 19.311 7.469 -19.983 1.00 75.69 76 SER A N 1
ATOM 591 C CA . SER A 1 76 ? 19.641 6.372 -19.049 1.00 75.69 76 SER A CA 1
ATOM 592 C C . SER A 1 76 ? 19.368 4.953 -19.594 1.00 75.69 76 SER A C 1
ATOM 594 O O . SER A 1 76 ? 18.571 4.197 -19.028 1.00 75.69 76 SER A O 1
ATOM 596 N N . PRO A 1 77 ? 20.071 4.500 -20.656 1.00 82.12 77 PRO A N 1
ATOM 597 C CA . PRO A 1 77 ? 19.795 3.208 -21.299 1.00 82.12 77 PRO A CA 1
ATOM 598 C C . PRO A 1 77 ? 19.846 1.998 -20.350 1.00 82.12 77 PRO A C 1
ATOM 600 O O . PRO A 1 77 ? 19.107 1.034 -20.529 1.00 82.12 77 PRO A O 1
ATOM 603 N N . ARG A 1 78 ? 20.700 2.036 -19.316 1.00 85.94 78 ARG A N 1
ATOM 604 C CA . ARG A 1 78 ? 20.793 0.969 -18.304 1.00 85.94 78 ARG A CA 1
ATOM 605 C C . ARG A 1 78 ? 19.542 0.890 -17.427 1.00 85.94 78 ARG A C 1
ATOM 607 O O . ARG A 1 78 ? 19.052 -0.209 -17.187 1.00 85.94 78 ARG A O 1
ATOM 614 N N . THR A 1 79 ? 19.054 2.031 -16.945 1.00 84.06 79 THR A N 1
ATOM 615 C CA . THR A 1 79 ? 17.850 2.123 -16.107 1.00 84.06 79 THR 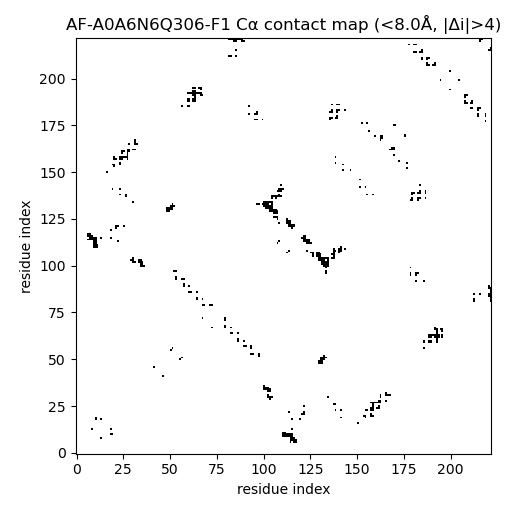A CA 1
ATOM 616 C C . THR A 1 79 ? 16.632 1.650 -16.883 1.00 84.06 79 THR A C 1
ATOM 618 O O . THR A 1 79 ? 15.891 0.800 -16.400 1.00 84.06 79 THR A O 1
ATOM 621 N N . ARG A 1 80 ? 16.500 2.116 -18.129 1.00 84.81 80 ARG A N 1
ATOM 622 C CA . ARG A 1 80 ? 15.445 1.681 -19.041 1.00 84.81 80 ARG A CA 1
ATOM 623 C C . ARG A 1 80 ? 15.465 0.169 -19.274 1.00 84.81 80 ARG A C 1
ATOM 625 O O . ARG A 1 80 ? 14.452 -0.473 -19.041 1.00 84.81 80 ARG A O 1
ATOM 632 N N . ARG A 1 81 ? 16.615 -0.412 -19.645 1.00 88.75 81 ARG A N 1
ATOM 633 C CA . ARG A 1 81 ? 16.732 -1.867 -19.860 1.00 88.75 81 ARG A CA 1
ATOM 634 C C . ARG A 1 81 ? 16.380 -2.678 -18.617 1.00 88.75 81 ARG A C 1
ATOM 636 O O . ARG A 1 81 ? 15.735 -3.710 -18.730 1.00 88.75 81 ARG A O 1
ATOM 643 N N . ARG A 1 82 ? 16.805 -2.227 -17.430 1.00 90.81 82 ARG A N 1
ATOM 644 C CA . ARG A 1 82 ? 16.415 -2.873 -16.167 1.00 90.81 82 ARG A CA 1
ATOM 645 C C . ARG A 1 82 ? 14.898 -2.844 -15.987 1.00 90.81 82 ARG A C 1
ATOM 647 O O . ARG A 1 82 ? 14.317 -3.875 -15.688 1.00 90.81 82 ARG A O 1
ATOM 654 N N . PHE A 1 83 ? 14.266 -1.697 -16.216 1.00 91.50 83 PHE A N 1
ATOM 655 C CA . PHE A 1 83 ? 12.817 -1.567 -16.092 1.00 91.50 83 PHE A CA 1
ATOM 656 C C . PHE A 1 83 ? 12.051 -2.406 -17.126 1.00 91.50 83 PHE A C 1
ATOM 658 O O . PHE A 1 83 ? 11.072 -3.056 -16.782 1.00 91.50 83 PHE A O 1
ATOM 665 N N . GLU A 1 84 ? 12.521 -2.459 -18.374 1.00 91.75 84 GLU A N 1
ATOM 666 C CA . GLU A 1 84 ? 11.932 -3.300 -19.427 1.00 91.75 84 GLU A CA 1
ATOM 667 C C . GLU A 1 84 ? 11.935 -4.789 -19.041 1.00 91.75 84 GLU A C 1
ATOM 669 O O . GLU A 1 84 ? 10.962 -5.486 -19.316 1.00 91.75 84 GLU A O 1
ATOM 674 N N . ARG A 1 85 ? 12.972 -5.272 -18.341 1.00 94.06 85 ARG A N 1
ATOM 675 C CA . ARG A 1 85 ? 13.000 -6.650 -17.821 1.00 94.06 85 ARG A CA 1
ATOM 676 C C . ARG A 1 85 ? 12.015 -6.873 -16.675 1.00 94.06 85 ARG A C 1
ATOM 678 O O . ARG A 1 85 ? 11.341 -7.893 -16.663 1.00 94.06 85 ARG A O 1
ATOM 685 N N . ILE A 1 86 ? 11.844 -5.892 -15.783 1.00 95.38 86 ILE A N 1
ATOM 686 C CA . ILE A 1 86 ? 10.790 -5.942 -14.751 1.00 95.38 86 ILE A CA 1
ATOM 687 C C . ILE A 1 86 ? 9.414 -6.100 -15.402 1.00 95.38 86 ILE A C 1
ATOM 689 O O . ILE A 1 86 ? 8.607 -6.899 -14.938 1.00 95.38 86 ILE A O 1
ATOM 693 N N . VAL A 1 87 ? 9.147 -5.347 -16.473 1.00 95.62 87 VAL A N 1
ATOM 694 C CA . VAL A 1 87 ? 7.880 -5.421 -17.215 1.00 95.62 87 VAL A CA 1
ATOM 695 C C . VAL A 1 87 ? 7.724 -6.776 -17.910 1.00 95.62 87 VAL A C 1
ATOM 697 O O . VAL A 1 87 ? 6.637 -7.345 -17.866 1.00 95.62 87 VAL A O 1
ATOM 700 N N . ALA A 1 88 ? 8.793 -7.318 -18.502 1.00 95.38 88 ALA A N 1
ATOM 701 C CA . ALA A 1 88 ? 8.772 -8.633 -19.147 1.00 95.38 88 ALA A CA 1
ATOM 702 C C . ALA A 1 88 ? 8.447 -9.773 -18.164 1.00 95.38 88 ALA A C 1
ATOM 704 O O . ALA A 1 88 ? 7.698 -10.685 -18.509 1.00 95.38 88 ALA A O 1
ATOM 705 N N . ASP A 1 89 ? 8.942 -9.686 -16.928 1.00 95.69 89 ASP A N 1
ATOM 706 C CA . ASP A 1 89 ? 8.713 -10.692 -15.884 1.00 95.69 89 ASP A CA 1
ATOM 707 C C . ASP A 1 89 ? 7.479 -10.393 -15.006 1.00 95.69 89 ASP A C 1
ATOM 709 O O . ASP A 1 89 ? 7.168 -11.136 -14.066 1.00 95.69 89 ASP A O 1
ATOM 713 N N . TYR A 1 90 ? 6.741 -9.315 -15.297 1.00 97.19 90 TYR A N 1
ATOM 714 C CA . TYR A 1 90 ? 5.692 -8.797 -14.414 1.00 97.19 90 TY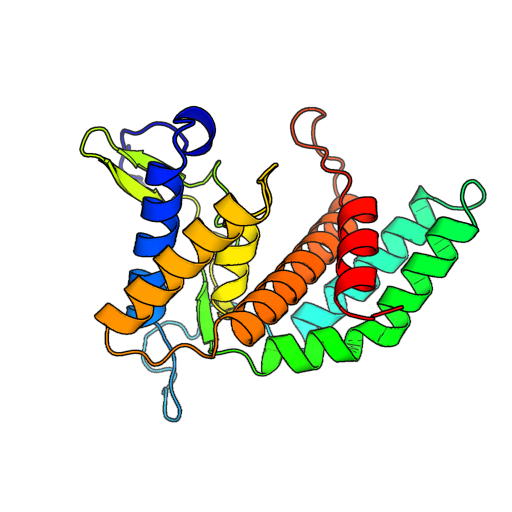R A CA 1
ATOM 715 C C . TYR A 1 90 ? 4.504 -9.750 -14.235 1.00 97.19 90 TYR A C 1
ATOM 717 O O . TYR A 1 90 ? 3.837 -9.730 -13.198 1.00 97.19 90 TYR A O 1
ATOM 725 N N . ASP A 1 91 ? 4.279 -10.660 -15.183 1.00 96.94 91 ASP A N 1
ATOM 726 C CA . ASP A 1 91 ? 3.280 -11.727 -15.068 1.00 96.94 91 ASP A CA 1
ATOM 727 C C . ASP A 1 91 ? 3.468 -12.578 -13.801 1.00 96.94 91 ASP A C 1
ATOM 729 O O . ASP A 1 91 ? 2.495 -13.080 -13.231 1.00 96.94 91 ASP A O 1
ATOM 733 N N . ALA A 1 92 ? 4.704 -12.734 -13.311 1.00 96.25 92 ALA A N 1
ATOM 734 C CA . ALA A 1 92 ? 4.963 -13.412 -12.043 1.00 96.25 92 ALA A CA 1
ATOM 735 C C . ALA A 1 92 ? 4.370 -12.647 -10.845 1.00 96.25 92 ALA A C 1
ATOM 737 O O . ALA A 1 92 ? 3.799 -13.275 -9.946 1.00 96.25 92 ALA A O 1
ATOM 738 N N . VAL A 1 93 ? 4.442 -11.310 -10.862 1.00 97.38 93 VAL A N 1
ATOM 739 C CA . VAL A 1 93 ? 3.817 -10.430 -9.860 1.00 97.38 93 VAL A CA 1
ATOM 740 C C . VAL A 1 93 ? 2.303 -10.540 -9.949 1.00 97.38 93 VAL A C 1
ATOM 742 O O . VAL A 1 93 ? 1.658 -10.794 -8.935 1.00 97.38 93 VAL A O 1
ATOM 745 N N . VAL A 1 94 ? 1.736 -10.431 -11.156 1.00 97.75 94 VAL A N 1
ATOM 746 C CA . VAL A 1 94 ? 0.283 -10.522 -11.379 1.00 97.75 94 VAL A CA 1
ATOM 747 C C . VAL A 1 94 ? -0.259 -11.850 -10.858 1.00 97.75 94 VAL A C 1
ATOM 749 O O . VAL A 1 94 ? -1.188 -11.856 -10.051 1.00 97.75 94 VAL A O 1
ATOM 752 N N . ARG A 1 95 ? 0.363 -12.980 -11.230 1.00 96.69 95 ARG A N 1
ATOM 753 C CA . ARG A 1 95 ? -0.022 -14.314 -10.735 1.00 96.69 95 ARG A CA 1
ATOM 754 C C . ARG A 1 95 ? 0.032 -14.411 -9.215 1.00 96.69 95 ARG A C 1
ATOM 756 O O . ARG A 1 95 ? -0.746 -15.156 -8.625 1.00 96.69 95 ARG A O 1
ATOM 763 N N . ARG A 1 96 ? 0.969 -13.717 -8.570 1.00 96.06 96 ARG A N 1
ATOM 764 C CA . ARG A 1 96 ? 1.066 -13.691 -7.111 1.00 96.06 96 ARG A CA 1
ATOM 765 C C . ARG A 1 96 ? -0.049 -12.850 -6.492 1.00 96.06 96 ARG A C 1
ATOM 767 O O . ARG A 1 96 ? -0.728 -13.365 -5.613 1.00 96.06 96 ARG A O 1
ATOM 774 N N . LEU A 1 97 ? -0.289 -11.637 -6.993 1.00 96.75 97 LEU A N 1
ATOM 775 C CA . LEU A 1 97 ? -1.338 -10.730 -6.511 1.00 96.75 97 LEU A CA 1
ATOM 776 C C . LEU A 1 97 ? -2.734 -11.362 -6.578 1.00 96.75 97 LEU A C 1
ATOM 778 O O . LEU A 1 97 ? -3.452 -11.350 -5.586 1.00 96.75 97 LEU A O 1
ATOM 782 N N . VAL A 1 98 ? -3.099 -11.992 -7.700 1.00 95.88 98 VAL A N 1
ATOM 783 C CA . VAL A 1 98 ? -4.443 -12.586 -7.876 1.00 95.88 98 VAL A CA 1
ATOM 784 C C . VAL A 1 98 ? -4.697 -13.837 -7.028 1.00 95.88 98 VAL A C 1
ATOM 786 O O . VAL A 1 98 ? -5.833 -14.294 -6.943 1.00 95.88 98 VAL A O 1
ATOM 789 N N . ARG A 1 99 ? -3.656 -14.415 -6.416 1.00 93.81 99 ARG A N 1
ATOM 790 C CA . ARG A 1 99 ? -3.778 -15.552 -5.487 1.00 93.81 99 ARG A CA 1
ATOM 791 C C . ARG A 1 99 ? -3.859 -15.124 -4.023 1.00 93.81 99 ARG A C 1
ATOM 793 O O . ARG A 1 99 ? -4.102 -15.972 -3.169 1.00 93.81 99 ARG A O 1
ATOM 800 N N . MET A 1 100 ? -3.620 -13.849 -3.722 1.00 94.38 100 MET A N 1
ATOM 801 C CA . MET A 1 100 ? -3.716 -13.345 -2.356 1.00 94.38 100 MET A CA 1
ATOM 802 C C . MET A 1 100 ? -5.181 -13.317 -1.892 1.00 94.38 100 MET A C 1
ATOM 804 O O . MET A 1 100 ? -6.079 -13.141 -2.718 1.00 94.38 100 MET A O 1
ATOM 808 N N . PRO A 1 101 ? -5.443 -13.447 -0.579 1.00 92.19 101 PRO A N 1
ATOM 809 C CA . PRO A 1 101 ? -6.786 -13.283 -0.035 1.00 92.19 101 PRO A CA 1
ATOM 810 C C . PRO A 1 101 ? -7.382 -11.918 -0.398 1.00 92.19 101 PRO A C 1
ATOM 812 O O . PRO A 1 101 ? -6.734 -10.884 -0.209 1.00 92.19 101 PRO A O 1
ATOM 815 N N . VAL A 1 102 ? -8.621 -11.927 -0.896 1.00 92.00 102 VAL A N 1
ATOM 816 C CA . VAL A 1 102 ? -9.339 -10.716 -1.308 1.00 92.00 102 VAL A CA 1
ATOM 817 C C . VAL A 1 102 ? -10.309 -10.233 -0.230 1.00 92.00 102 VAL A C 1
ATOM 819 O O . VAL A 1 102 ? -10.886 -11.016 0.526 1.00 92.00 102 VAL A O 1
ATOM 822 N N . THR A 1 103 ? -10.479 -8.921 -0.167 1.00 94.12 103 THR A N 1
ATOM 823 C CA . THR A 1 103 ? -11.306 -8.191 0.798 1.00 94.12 103 THR A CA 1
ATOM 824 C C . THR A 1 103 ? -11.739 -6.862 0.174 1.00 94.12 103 THR A C 1
ATOM 826 O O . THR A 1 103 ? -11.256 -6.505 -0.904 1.00 94.12 103 THR A O 1
ATOM 829 N N . LEU A 1 104 ? -12.620 -6.121 0.846 1.00 94.62 104 LEU A N 1
ATOM 830 C CA . LEU A 1 104 ? -12.713 -4.676 0.646 1.00 94.62 104 LEU A CA 1
ATOM 831 C C . LEU A 1 104 ? -11.350 -4.047 0.955 1.00 94.62 104 LEU A C 1
ATOM 833 O O . LEU A 1 104 ? -10.828 -4.256 2.050 1.00 94.62 104 LEU A O 1
ATOM 837 N N . VAL A 1 105 ? -10.796 -3.316 -0.007 1.00 96.62 105 VAL A N 1
ATOM 838 C CA . VAL A 1 105 ? -9.611 -2.469 0.145 1.00 96.62 105 VAL A CA 1
ATOM 839 C C . VAL A 1 105 ? -10.027 -1.009 0.058 1.00 96.62 105 VAL A C 1
ATOM 841 O O . VAL A 1 105 ? -10.949 -0.665 -0.681 1.00 96.62 105 VAL A O 1
ATOM 844 N N . HIS A 1 106 ? -9.339 -0.151 0.800 1.00 97.38 106 HIS A N 1
ATOM 845 C CA . HIS A 1 106 ? -9.505 1.297 0.754 1.00 97.38 106 HIS A CA 1
ATOM 846 C C . HIS A 1 106 ? -8.984 1.888 -0.563 1.00 97.38 106 HIS A C 1
ATOM 848 O O . HIS A 1 106 ? -9.519 2.878 -1.048 1.00 97.38 106 HIS A O 1
ATOM 854 N N . GLY A 1 107 ? -7.921 1.309 -1.134 1.00 94.81 107 GLY A N 1
ATOM 855 C CA . GLY A 1 107 ? -7.335 1.735 -2.412 1.00 94.81 107 GLY A CA 1
ATOM 856 C C . GLY A 1 107 ? -6.304 2.859 -2.270 1.00 94.81 107 GLY A C 1
ATOM 857 O O . GLY A 1 107 ? -5.271 2.829 -2.933 1.00 94.81 107 GLY A O 1
ATOM 858 N N . GLU A 1 108 ? -6.527 3.780 -1.333 1.00 93.88 108 GLU A N 1
ATOM 859 C CA . GLU A 1 108 ? -5.589 4.857 -0.972 1.00 93.88 108 GLU A CA 1
ATOM 860 C C . GLU A 1 108 ? -5.302 4.935 0.529 1.00 93.88 108 GLU A C 1
ATOM 862 O O . GLU A 1 108 ? -5.384 6.000 1.139 1.00 93.88 108 GLU A O 1
ATOM 867 N N . PHE A 1 109 ? -4.942 3.812 1.156 1.00 96.38 109 PHE A N 1
ATOM 868 C CA . PHE A 1 109 ? -4.610 3.780 2.586 1.00 96.38 109 PHE A CA 1
ATOM 869 C C . PHE A 1 109 ? -3.229 4.393 2.900 1.00 96.38 109 PHE A C 1
ATOM 871 O O . PHE A 1 109 ? -2.348 3.787 3.519 1.00 96.38 109 PHE A O 1
ATOM 878 N N . TYR A 1 110 ? -3.005 5.611 2.417 1.00 93.75 110 TYR A N 1
ATOM 879 C CA . TYR A 1 110 ? -1.828 6.409 2.690 1.00 93.75 110 TYR A CA 1
ATOM 880 C C . TYR A 1 110 ? -2.016 7.213 3.981 1.00 93.75 110 TYR A C 1
ATOM 882 O O . TYR A 1 110 ? -3.127 7.589 4.335 1.00 93.75 110 TYR A O 1
ATOM 890 N N . PRO A 1 111 ? -0.924 7.566 4.671 1.00 91.50 111 PRO A N 1
ATOM 891 C CA . PRO A 1 111 ? -0.964 8.333 5.921 1.00 91.50 111 PRO A CA 1
ATOM 892 C C . PRO A 1 111 ? -1.684 9.685 5.839 1.00 91.50 111 PRO A C 1
ATOM 894 O O . PRO A 1 111 ? -2.097 10.214 6.867 1.00 91.50 111 PRO A O 1
ATOM 897 N N . SER A 1 112 ? -1.781 10.278 4.645 1.00 91.00 112 SER A N 1
ATOM 898 C CA . SER A 1 112 ? -2.546 11.504 4.381 1.00 91.00 112 SER A CA 1
ATOM 899 C C . SER A 1 112 ? -4.053 11.297 4.507 1.00 91.00 112 SER A C 1
ATOM 901 O O . SER A 1 112 ? -4.748 12.220 4.914 1.00 91.00 112 SER A O 1
ATOM 903 N N . ASN A 1 113 ? -4.520 10.079 4.231 1.00 94.56 113 ASN A N 1
ATOM 904 C CA . ASN A 1 113 ? -5.928 9.686 4.212 1.00 94.56 113 ASN A CA 1
ATOM 905 C C . ASN A 1 113 ? -6.322 8.967 5.513 1.00 94.56 113 ASN A C 1
ATOM 907 O O . ASN A 1 113 ? -7.352 8.309 5.597 1.00 94.56 113 ASN A O 1
ATOM 911 N N . ILE A 1 114 ? -5.493 9.077 6.556 1.00 94.62 114 ILE A N 1
ATOM 912 C CA . ILE A 1 114 ? -5.732 8.470 7.864 1.00 94.62 114 ILE A CA 1
ATOM 913 C C . ILE A 1 114 ? -5.666 9.564 8.919 1.00 94.62 114 ILE A C 1
ATOM 915 O O . ILE A 1 114 ? -4.616 10.170 9.123 1.00 94.62 114 ILE A O 1
ATOM 919 N N . LEU A 1 115 ? -6.768 9.779 9.626 1.00 94.75 115 LEU A N 1
ATOM 920 C CA . LEU A 1 115 ? -6.830 10.683 10.764 1.00 94.75 115 LEU A CA 1
ATOM 921 C C . LEU A 1 115 ? -6.572 9.907 12.059 1.00 94.75 115 LEU A C 1
ATOM 923 O O . LEU A 1 115 ? -7.233 8.904 12.340 1.00 94.75 115 LEU A O 1
ATOM 927 N N . LEU A 1 116 ? -5.624 10.390 12.860 1.00 94.44 116 LEU A N 1
ATOM 928 C CA . LEU A 1 116 ? -5.488 10.024 14.264 1.00 94.44 116 LEU A CA 1
ATOM 929 C C . LEU A 1 116 ? -6.375 10.961 15.083 1.00 94.44 116 LEU A C 1
ATOM 931 O O . LEU A 1 116 ? -6.125 12.169 15.157 1.00 94.44 116 LEU A O 1
ATOM 935 N N . ARG A 1 117 ? -7.430 10.404 15.671 1.00 92.88 117 ARG A N 1
ATOM 936 C CA . ARG A 1 117 ? -8.384 11.152 16.492 1.00 92.88 117 ARG A CA 1
ATOM 937 C C . ARG A 1 117 ? -7.786 11.445 17.878 1.00 92.88 117 ARG A C 1
ATOM 939 O O . ARG A 1 117 ? -6.877 10.732 18.307 1.00 92.88 117 ARG A O 1
ATOM 946 N N . PRO A 1 118 ? -8.281 12.466 18.608 1.00 90.12 118 PRO A N 1
ATOM 947 C CA . PRO A 1 118 ? -7.764 12.812 19.938 1.00 90.12 118 PRO A CA 1
ATOM 948 C C . PRO A 1 118 ? -7.829 11.672 20.967 1.00 90.12 118 PRO A C 1
ATOM 950 O O . PRO A 1 118 ? -7.011 11.620 21.879 1.00 90.12 118 PRO A O 1
ATOM 953 N N . ASP A 1 119 ? -8.774 10.743 20.805 1.00 90.94 119 ASP A N 1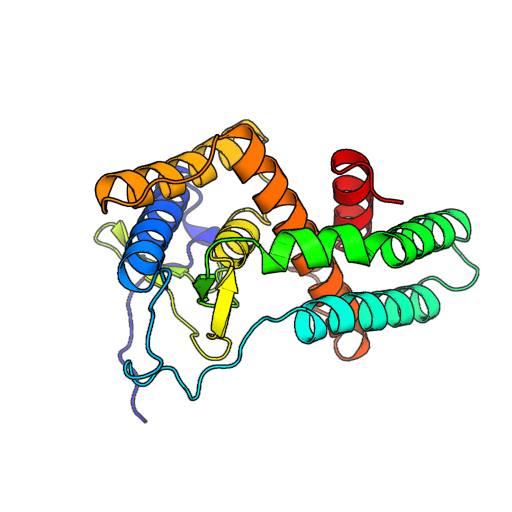
ATOM 954 C CA . ASP A 1 119 ? -8.918 9.535 21.628 1.00 90.94 119 ASP A CA 1
ATOM 955 C C . ASP A 1 119 ? -7.946 8.400 21.238 1.00 90.94 119 ASP A C 1
ATOM 957 O O . ASP A 1 119 ? -7.991 7.311 21.809 1.00 90.94 119 ASP A O 1
ATOM 961 N N . GLY A 1 120 ? -7.066 8.638 20.260 1.00 89.56 120 GLY A N 1
ATOM 962 C CA . GLY A 1 120 ? -6.109 7.669 19.734 1.00 89.56 120 GLY A CA 1
ATOM 963 C C . GLY A 1 120 ? -6.693 6.697 18.706 1.00 89.56 120 GLY A C 1
ATOM 964 O O . GLY A 1 120 ? -5.971 5.817 18.228 1.00 89.56 120 GLY A O 1
ATOM 965 N N . SER A 1 121 ? -7.975 6.823 18.350 1.00 92.69 121 SER A N 1
ATOM 966 C CA . SER A 1 121 ? -8.596 5.971 17.338 1.00 92.69 121 SER A CA 1
ATOM 967 C C . SER A 1 121 ? -8.189 6.374 15.917 1.00 92.69 121 SER A C 1
ATOM 969 O O . SER A 1 121 ? -7.871 7.529 15.621 1.00 92.69 121 SER A O 1
ATOM 971 N N . ILE A 1 122 ? -8.178 5.383 15.027 1.00 95.56 122 ILE A N 1
ATOM 972 C CA . ILE A 1 122 ? -7.828 5.544 13.615 1.00 95.56 122 ILE A CA 1
ATOM 973 C C . ILE A 1 122 ? -9.103 5.741 12.804 1.00 95.56 122 ILE A C 1
ATOM 975 O O . ILE A 1 122 ? -10.032 4.939 12.909 1.00 95.56 122 ILE A O 1
ATOM 979 N N . CYS A 1 123 ? -9.127 6.777 11.970 1.00 95.44 123 CYS A N 1
ATOM 980 C CA . CYS A 1 123 ? -10.234 7.072 11.071 1.00 95.44 123 CYS A CA 1
ATOM 981 C C . CYS A 1 123 ? -9.720 7.295 9.642 1.00 95.44 123 CYS A C 1
ATOM 983 O O . CYS A 1 123 ? -9.211 8.374 9.331 1.00 95.44 123 CYS A O 1
ATOM 985 N N . PRO A 1 124 ? -9.813 6.277 8.774 1.00 95.88 124 PRO A N 1
ATOM 986 C CA . PRO A 1 124 ? -9.530 6.429 7.354 1.00 95.88 124 PRO A CA 1
ATOM 987 C C . PRO A 1 124 ? -10.621 7.251 6.675 1.00 95.88 124 PRO A C 1
ATOM 989 O O . PRO A 1 124 ? -11.815 7.056 6.925 1.00 95.88 124 PRO A O 1
ATOM 992 N N . VAL A 1 125 ? -10.198 8.158 5.812 1.00 94.62 125 VAL A N 1
ATOM 993 C CA . VAL A 1 125 ? -11.043 9.040 5.011 1.00 94.62 125 VAL A CA 1
ATOM 994 C C . VAL A 1 125 ? -10.718 8.830 3.538 1.00 94.62 125 VAL A C 1
ATOM 996 O O . VAL A 1 125 ? -9.691 8.249 3.221 1.00 94.62 125 VAL A O 1
ATOM 999 N N . ASP A 1 126 ? -11.554 9.364 2.652 1.00 92.62 126 ASP A N 1
ATOM 1000 C CA . ASP A 1 126 ? -11.337 9.294 1.203 1.00 92.62 126 ASP A CA 1
ATOM 1001 C C . ASP A 1 126 ? -11.453 7.873 0.613 1.00 92.62 126 ASP A C 1
ATOM 1003 O O . ASP A 1 126 ? -10.492 7.231 0.196 1.00 92.62 126 ASP A O 1
ATOM 1007 N N . TRP A 1 127 ? -12.685 7.359 0.607 1.00 94.69 127 TRP A N 1
ATOM 1008 C CA . TRP A 1 127 ? -13.023 6.005 0.147 1.00 94.69 127 TRP A CA 1
ATOM 1009 C C . TRP A 1 127 ? -13.342 5.927 -1.355 1.00 94.69 127 TRP A C 1
ATOM 1011 O O . TRP A 1 127 ? -13.941 4.951 -1.805 1.00 94.69 127 TRP A O 1
ATOM 1021 N N . GLU A 1 128 ? -13.002 6.948 -2.144 1.00 94.12 128 GLU A N 1
ATOM 1022 C CA . GLU A 1 128 ? -13.423 7.027 -3.550 1.00 94.12 128 GLU A CA 1
ATOM 1023 C C . GLU A 1 128 ? -12.815 5.927 -4.434 1.00 94.12 128 GLU A C 1
ATOM 1025 O O . GLU A 1 128 ? -13.442 5.495 -5.402 1.00 94.12 128 GLU A O 1
ATOM 1030 N N . LEU A 1 129 ? -11.626 5.432 -4.068 1.00 94.31 129 LEU A N 1
ATOM 1031 C CA . LEU A 1 129 ? -10.928 4.347 -4.765 1.00 94.31 129 LEU A CA 1
ATOM 1032 C C . LEU A 1 129 ? -11.092 2.982 -4.080 1.00 94.31 129 LEU A C 1
ATOM 1034 O O . LEU A 1 129 ? -10.327 2.052 -4.357 1.00 94.31 129 LEU A O 1
ATOM 1038 N N . ALA A 1 130 ? -12.086 2.841 -3.200 1.00 95.75 130 ALA A N 1
ATOM 1039 C CA . ALA A 1 130 ? -12.378 1.567 -2.564 1.00 95.75 130 ALA A CA 1
ATOM 1040 C C . ALA A 1 130 ? -12.740 0.496 -3.605 1.00 95.75 130 ALA A C 1
ATOM 1042 O O . ALA A 1 130 ? -13.452 0.746 -4.579 1.00 95.75 130 ALA A O 1
ATOM 1043 N N . ALA A 1 131 ? -12.249 -0.722 -3.392 1.00 94.88 131 ALA A N 1
ATOM 1044 C CA . ALA A 1 131 ? -12.360 -1.807 -4.361 1.00 94.88 131 ALA A CA 1
ATOM 1045 C C . ALA A 1 131 ? -12.367 -3.176 -3.675 1.00 94.88 131 ALA A C 1
ATOM 1047 O O . ALA A 1 131 ? -12.106 -3.301 -2.482 1.00 94.88 131 ALA A O 1
ATOM 1048 N N . ILE A 1 132 ? -12.620 -4.232 -4.443 1.00 94.38 132 ILE A N 1
ATOM 1049 C CA . ILE A 1 132 ? -12.359 -5.608 -4.021 1.00 94.38 132 ILE A CA 1
ATOM 1050 C C . ILE A 1 132 ? -10.992 -6.035 -4.548 1.00 94.38 132 ILE A C 1
ATOM 1052 O O . ILE A 1 132 ? -10.767 -6.080 -5.760 1.00 94.38 132 ILE A O 1
ATOM 1056 N N . GLY A 1 133 ? -10.081 -6.400 -3.651 1.00 94.81 133 GLY A N 1
ATOM 1057 C CA . GLY A 1 133 ? -8.727 -6.797 -4.028 1.00 94.81 133 GLY A CA 1
ATOM 1058 C C . GLY A 1 133 ? -7.901 -7.358 -2.870 1.00 94.81 133 GLY A C 1
ATOM 1059 O O . GLY A 1 133 ? -8.428 -7.575 -1.778 1.00 94.81 133 GLY A O 1
ATOM 1060 N N . PRO A 1 134 ? -6.603 -7.624 -3.098 1.00 96.06 134 PRO A N 1
ATOM 1061 C CA . PRO A 1 134 ? -5.691 -8.079 -2.056 1.00 96.06 134 PRO A CA 1
ATOM 1062 C C . PRO A 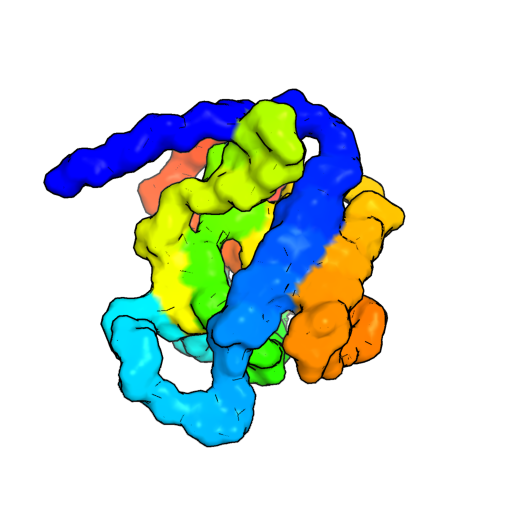1 134 ? -5.552 -7.053 -0.929 1.00 96.06 134 PRO A C 1
ATOM 1064 O O . PRO A 1 134 ? -5.044 -5.956 -1.153 1.00 96.06 134 PRO A O 1
ATOM 1067 N N . GLY A 1 135 ? -5.899 -7.434 0.305 1.00 96.69 135 GLY A N 1
ATOM 1068 C CA . GLY A 1 135 ? -5.792 -6.544 1.475 1.00 96.69 135 GLY A CA 1
ATOM 1069 C C . GLY A 1 135 ? -4.372 -6.021 1.734 1.00 96.69 135 GLY A C 1
ATOM 1070 O O . GLY A 1 135 ? -4.165 -4.968 2.329 1.00 96.69 135 GLY A O 1
ATOM 1071 N N . LEU A 1 136 ? -3.354 -6.730 1.244 1.00 97.88 136 LEU A N 1
ATOM 1072 C CA . LEU A 1 136 ? -1.961 -6.307 1.376 1.00 97.88 136 LEU A CA 1
ATOM 1073 C C . LEU A 1 136 ? -1.598 -5.091 0.506 1.00 97.88 136 LEU A C 1
ATOM 1075 O O . LEU A 1 136 ? -0.545 -4.500 0.747 1.00 97.88 136 LEU A O 1
ATOM 1079 N N . LEU A 1 137 ? -2.454 -4.669 -0.435 1.00 98.12 137 LEU A N 1
ATOM 1080 C CA . LEU A 1 137 ? -2.289 -3.399 -1.155 1.00 98.12 137 LEU A CA 1
ATOM 1081 C C . LEU A 1 137 ? -2.367 -2.200 -0.199 1.00 98.12 137 LEU A C 1
ATOM 1083 O O . LEU A 1 137 ? -1.481 -1.348 -0.226 1.00 98.12 137 LEU A O 1
ATOM 1087 N N . ASP A 1 138 ? -3.338 -2.179 0.716 1.00 98.38 138 ASP A N 1
ATOM 1088 C CA . ASP A 1 138 ? -3.453 -1.103 1.709 1.00 98.38 138 ASP A CA 1
ATOM 1089 C C . ASP A 1 138 ? -2.309 -1.147 2.729 1.00 98.38 138 ASP A C 1
ATOM 1091 O O . ASP A 1 138 ? -1.776 -0.112 3.129 1.00 98.38 138 ASP A O 1
ATOM 1095 N N . VAL A 1 139 ? -1.850 -2.346 3.108 1.00 98.06 139 VAL A N 1
ATOM 1096 C CA . VAL A 1 139 ? -0.657 -2.489 3.962 1.00 98.06 139 VAL A CA 1
ATOM 1097 C C . VAL A 1 139 ? 0.580 -1.945 3.245 1.00 98.06 139 VAL A C 1
ATOM 1099 O O . VAL A 1 139 ? 1.389 -1.247 3.855 1.00 98.06 139 VAL A O 1
ATOM 1102 N N . ALA A 1 140 ? 0.729 -2.224 1.947 1.00 97.56 140 ALA A N 1
ATOM 110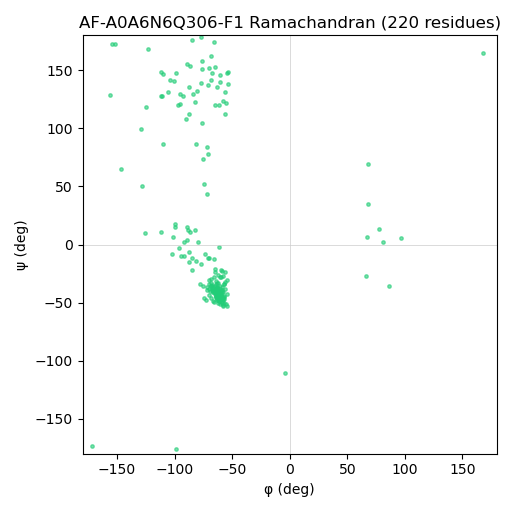3 C CA . ALA A 1 140 ? 1.804 -1.683 1.123 1.00 97.56 140 ALA A CA 1
ATOM 1104 C C . ALA A 1 140 ? 1.747 -0.149 1.025 1.00 97.56 140 ALA A C 1
ATOM 1106 O O . ALA A 1 140 ? 2.799 0.495 1.109 1.00 97.56 140 ALA A O 1
ATOM 1107 N N . ALA A 1 141 ? 0.549 0.433 0.902 1.00 96.12 141 ALA A N 1
ATOM 1108 C CA . ALA A 1 141 ? 0.334 1.878 0.912 1.00 96.12 141 ALA A CA 1
ATOM 1109 C C . ALA A 1 141 ? 0.724 2.492 2.266 1.00 96.12 141 ALA A C 1
ATOM 1111 O O . ALA A 1 141 ? 1.510 3.446 2.300 1.00 96.12 141 ALA A O 1
ATOM 1112 N N . LEU A 1 142 ? 0.310 1.874 3.375 1.00 95.69 142 LEU A N 1
ATOM 1113 C CA . LEU A 1 142 ? 0.696 2.285 4.723 1.00 95.69 142 LEU A CA 1
ATOM 1114 C C . LEU A 1 142 ? 2.221 2.270 4.893 1.00 95.69 142 LEU A C 1
ATOM 1116 O O . LEU A 1 142 ? 2.806 3.236 5.356 1.00 95.69 142 LEU A O 1
ATOM 1120 N N . VAL A 1 143 ? 2.926 1.221 4.463 1.00 92.94 143 VAL A N 1
ATOM 1121 C CA . VAL A 1 143 ? 4.384 1.106 4.691 1.00 92.94 143 VAL A CA 1
ATOM 1122 C C . VAL A 1 143 ? 5.258 1.774 3.620 1.00 92.94 143 VAL A C 1
ATOM 1124 O O . VAL A 1 143 ? 6.475 1.565 3.587 1.00 92.94 143 VAL A O 1
ATOM 1127 N N . SER A 1 144 ? 4.662 2.571 2.733 1.00 85.88 144 SER A N 1
ATOM 1128 C CA . SER A 1 144 ? 5.339 3.187 1.584 1.00 85.88 144 SER A CA 1
ATOM 1129 C C . SER A 1 144 ? 6.281 4.355 1.940 1.00 85.88 144 SER A C 1
ATOM 1131 O O . SER A 1 144 ? 7.019 4.828 1.077 1.00 85.88 144 SER A O 1
ATOM 1133 N N . GLY A 1 145 ? 6.281 4.811 3.199 1.00 81.06 145 GLY A N 1
ATOM 1134 C CA . GLY A 1 145 ? 7.181 5.851 3.717 1.00 81.06 145 GLY A CA 1
ATOM 1135 C C . GLY A 1 145 ? 8.612 5.386 4.021 1.00 81.06 145 GLY A C 1
ATOM 1136 O O . GLY A 1 145 ? 8.964 4.209 3.886 1.00 81.06 145 GLY A O 1
ATOM 1137 N N . GLU A 1 146 ? 9.443 6.332 4.463 1.00 84.19 146 GLU A N 1
ATOM 1138 C CA . GLU A 1 146 ? 10.824 6.083 4.890 1.00 84.19 146 GLU A CA 1
ATOM 1139 C C . GLU A 1 146 ? 10.859 5.346 6.232 1.00 84.19 146 GLU A C 1
ATOM 1141 O O . GLU A 1 146 ? 10.978 5.924 7.306 1.00 84.19 146 GLU A O 1
ATOM 1146 N N . TRP A 1 147 ? 10.732 4.026 6.152 1.00 89.69 147 TRP A N 1
ATOM 1147 C CA . TRP A 1 147 ? 10.778 3.139 7.308 1.00 89.69 147 TRP A CA 1
ATOM 1148 C C . TRP A 1 147 ? 12.032 2.273 7.300 1.00 89.69 147 TRP A C 1
ATOM 1150 O O . TRP A 1 147 ? 12.517 1.840 6.248 1.00 89.69 147 TRP A O 1
ATOM 1160 N N . THR A 1 148 ? 12.529 1.929 8.483 1.00 92.25 148 THR A N 1
ATOM 1161 C CA . THR A 1 148 ? 13.480 0.821 8.626 1.00 92.25 148 THR A CA 1
ATOM 1162 C C . THR A 1 148 ? 12.792 -0.520 8.341 1.00 92.25 148 THR A C 1
ATOM 1164 O O . THR A 1 148 ? 11.563 -0.639 8.371 1.00 92.25 148 THR A O 1
ATOM 1167 N N . ALA A 1 149 ? 13.575 -1.571 8.077 1.00 90.50 149 ALA A N 1
ATOM 1168 C CA . ALA A 1 149 ? 13.027 -2.923 7.937 1.00 90.50 149 ALA A CA 1
ATOM 1169 C C . ALA A 1 149 ? 12.288 -3.381 9.210 1.00 90.50 149 ALA A C 1
ATOM 1171 O O . ALA A 1 149 ? 11.209 -3.960 9.109 1.00 90.50 149 ALA A O 1
ATOM 1172 N N . ALA A 1 150 ? 12.817 -3.045 10.392 1.00 93.50 150 ALA A N 1
ATOM 1173 C CA . ALA A 1 150 ? 12.207 -3.379 11.677 1.00 93.50 150 ALA A CA 1
ATOM 1174 C C . ALA A 1 150 ? 10.854 -2.677 11.887 1.00 93.50 150 ALA A C 1
ATOM 1176 O O . ALA A 1 150 ? 9.893 -3.315 12.308 1.00 93.50 150 ALA A O 1
ATOM 1177 N N . GLN A 1 151 ? 10.740 -1.390 11.539 1.00 94.56 151 GLN A N 1
ATOM 1178 C CA . GLN A 1 151 ? 9.470 -0.656 11.635 1.00 94.56 151 GLN A CA 1
ATOM 1179 C C . GLN A 1 151 ? 8.421 -1.191 10.649 1.00 94.56 151 GLN A C 1
ATOM 1181 O O . GLN A 1 151 ? 7.260 -1.357 11.019 1.00 94.56 151 GLN A O 1
ATOM 1186 N N . ARG A 1 152 ? 8.819 -1.548 9.418 1.00 94.50 152 ARG A N 1
ATOM 1187 C CA . ARG A 1 152 ? 7.913 -2.234 8.478 1.00 94.50 152 ARG A CA 1
ATOM 1188 C C . ARG A 1 152 ? 7.437 -3.578 9.011 1.00 94.50 152 ARG A C 1
ATOM 1190 O O . ARG A 1 152 ? 6.245 -3.861 8.944 1.00 94.50 152 ARG A O 1
ATOM 1197 N N . ALA A 1 153 ? 8.341 -4.371 9.582 1.00 94.69 153 ALA A N 1
ATOM 1198 C CA . ALA A 1 153 ? 7.990 -5.647 10.193 1.00 94.69 153 ALA A CA 1
ATOM 1199 C C . ALA A 1 153 ? 7.039 -5.472 11.388 1.00 94.69 153 ALA A C 1
ATOM 1201 O O . ALA A 1 153 ? 6.114 -6.264 11.544 1.00 94.69 153 ALA A O 1
ATOM 1202 N N . ARG A 1 154 ? 7.219 -4.426 12.205 1.00 96.31 154 ARG A N 1
ATOM 1203 C CA . ARG A 1 154 ? 6.296 -4.059 13.292 1.00 96.31 154 ARG A CA 1
ATOM 1204 C C . ARG A 1 154 ? 4.877 -3.804 12.777 1.00 96.31 154 ARG A C 1
ATOM 1206 O O . ARG A 1 154 ? 3.947 -4.476 13.216 1.00 96.31 154 ARG A O 1
ATOM 1213 N N . MET A 1 155 ? 4.722 -2.933 11.777 1.00 96.81 155 MET A N 1
ATOM 1214 C CA . MET A 1 155 ? 3.418 -2.641 11.162 1.00 96.81 155 MET A CA 1
ATOM 1215 C C . MET A 1 155 ? 2.785 -3.882 10.512 1.00 96.81 155 MET A C 1
ATOM 1217 O O . MET A 1 155 ? 1.623 -4.189 10.771 1.00 96.81 155 MET A O 1
ATOM 1221 N N . ALA A 1 156 ? 3.549 -4.650 9.728 1.00 97.00 156 ALA A N 1
ATOM 1222 C CA . ALA A 1 156 ? 3.055 -5.881 9.106 1.00 97.00 156 ALA A CA 1
ATOM 1223 C C . ALA A 1 156 ? 2.602 -6.916 10.153 1.00 97.00 156 ALA A C 1
ATOM 1225 O O . ALA A 1 156 ? 1.553 -7.541 10.001 1.00 97.00 156 ALA A O 1
ATOM 1226 N N . ASN A 1 157 ? 3.345 -7.059 11.255 1.00 97.50 157 ASN A N 1
ATOM 1227 C CA . ASN A 1 157 ? 2.966 -7.940 12.357 1.00 97.50 157 ASN A CA 1
ATOM 1228 C C . ASN A 1 157 ? 1.733 -7.447 13.117 1.00 97.50 157 ASN A C 1
ATOM 1230 O O . ASN A 1 157 ? 0.932 -8.274 13.546 1.00 97.50 157 ASN A O 1
ATOM 1234 N N . ALA A 1 158 ? 1.561 -6.136 13.279 1.00 98.12 158 ALA A N 1
ATOM 1235 C CA . ALA A 1 158 ? 0.376 -5.558 13.905 1.00 98.12 158 ALA A CA 1
ATOM 1236 C C . ALA A 1 158 ? -0.895 -5.878 13.092 1.00 98.12 158 ALA A C 1
ATOM 1238 O O . ALA A 1 158 ? -1.887 -6.335 13.660 1.00 98.12 158 ALA A O 1
ATOM 1239 N N . TYR A 1 159 ? -0.825 -5.750 11.763 1.00 98.50 159 TYR A N 1
ATOM 1240 C CA . TYR A 1 159 ? -1.884 -6.193 10.850 1.00 98.50 159 TYR A CA 1
ATOM 1241 C C . TYR A 1 159 ? -2.136 -7.705 10.940 1.00 98.50 159 TYR A C 1
ATOM 1243 O O . TYR A 1 159 ? -3.274 -8.146 11.099 1.00 98.50 159 TYR A O 1
ATOM 1251 N N . ARG A 1 160 ? -1.069 -8.513 10.890 1.00 97.62 160 ARG A N 1
ATOM 1252 C CA . ARG A 1 160 ? -1.150 -9.979 10.953 1.00 97.62 160 ARG A CA 1
ATOM 1253 C C . ARG A 1 160 ? -1.821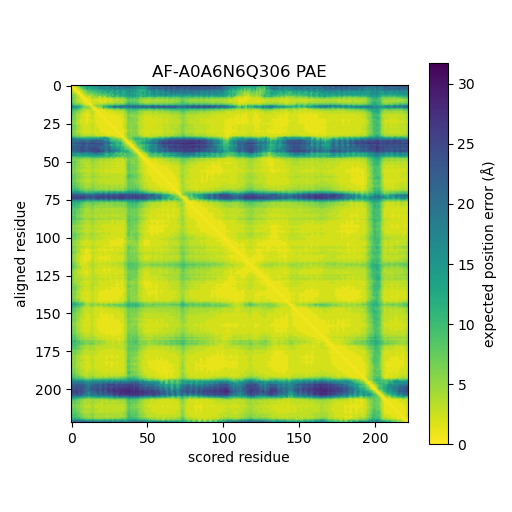 -10.461 12.242 1.00 97.62 160 ARG A C 1
ATOM 1255 O O . ARG A 1 160 ? -2.713 -11.297 12.182 1.00 97.62 160 ARG A O 1
ATOM 1262 N N . ARG A 1 161 ? -1.441 -9.894 13.392 1.00 98.00 161 ARG A N 1
ATOM 1263 C CA . ARG A 1 161 ? -2.053 -10.205 14.694 1.00 98.00 161 ARG A CA 1
ATOM 1264 C C . ARG A 1 161 ? -3.523 -9.803 14.749 1.00 98.00 161 ARG A C 1
ATOM 1266 O O . ARG A 1 161 ? -4.316 -10.537 15.319 1.00 98.00 161 ARG A O 1
ATOM 1273 N N . ALA A 1 162 ? -3.898 -8.676 14.144 1.00 97.94 162 ALA A N 1
ATOM 1274 C CA . ALA A 1 162 ? -5.299 -8.269 14.076 1.00 97.94 162 ALA A CA 1
ATOM 1275 C C . ALA A 1 162 ? -6.149 -9.252 13.250 1.00 97.94 162 ALA A C 1
ATOM 1277 O O . ALA A 1 162 ? -7.254 -9.589 13.669 1.00 97.94 162 ALA A O 1
ATOM 1278 N N . LEU A 1 163 ? -5.616 -9.783 12.141 1.00 96.38 163 LEU A N 1
ATOM 1279 C CA . LEU A 1 163 ? -6.263 -10.874 11.401 1.00 96.38 163 LEU A CA 1
ATOM 1280 C C . LEU A 1 163 ? -6.432 -12.134 12.269 1.00 96.38 163 LEU A C 1
ATOM 1282 O O . LEU A 1 163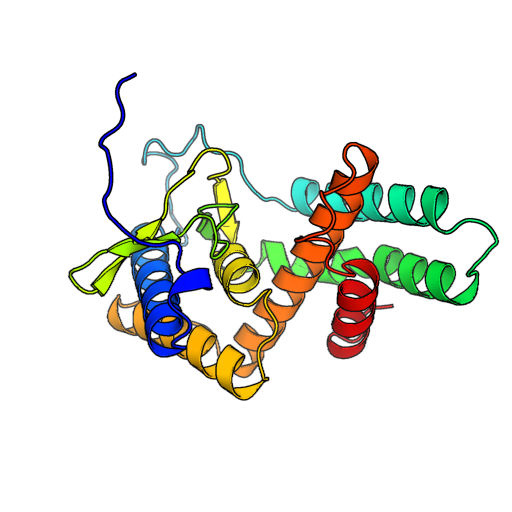 ? -7.518 -12.711 12.293 1.00 96.38 163 LEU A O 1
ATOM 1286 N N . GLU A 1 164 ? -5.386 -12.540 13.000 1.00 96.19 164 GLU A N 1
ATOM 1287 C CA . GLU A 1 164 ? -5.431 -13.697 13.913 1.00 96.19 164 GLU A CA 1
ATOM 1288 C C . GLU A 1 164 ? -6.481 -13.518 15.015 1.00 96.19 164 GLU A C 1
ATOM 1290 O O . GLU A 1 164 ? -7.291 -14.412 15.254 1.00 96.19 164 GLU A O 1
ATOM 1295 N N . SER A 1 165 ? -6.513 -12.348 15.660 1.00 96.62 165 SER A N 1
ATOM 1296 C CA . SER A 1 165 ? -7.499 -12.024 16.698 1.00 96.62 165 SER A CA 1
ATOM 1297 C C . SER A 1 165 ? -8.937 -12.027 16.175 1.00 96.62 165 SER A C 1
ATOM 1299 O O . SER A 1 165 ? -9.857 -12.299 16.940 1.00 96.62 165 SER A O 1
ATOM 1301 N N . ALA A 1 166 ? -9.134 -11.770 14.881 1.00 94.44 166 ALA A N 1
ATOM 1302 C CA . ALA A 1 166 ? -10.428 -11.850 14.210 1.00 94.44 166 ALA A CA 1
ATOM 1303 C C . ALA A 1 166 ? -10.746 -13.256 13.651 1.00 94.44 166 ALA A C 1
ATOM 1305 O O . ALA A 1 166 ? -11.668 -13.413 12.851 1.00 94.44 166 ALA A O 1
ATOM 1306 N N . GLY A 1 167 ? -9.979 -14.285 14.034 1.00 92.31 167 GLY A N 1
ATOM 1307 C CA . GLY A 1 167 ? -10.214 -15.678 13.642 1.00 92.31 167 GLY A CA 1
ATOM 1308 C C . GLY A 1 167 ? -9.768 -16.027 12.220 1.00 92.31 167 GLY A C 1
ATOM 1309 O O . GLY A 1 167 ? -10.151 -17.074 11.697 1.00 92.31 167 GLY A O 1
ATOM 1310 N N . ARG A 1 168 ? -8.974 -15.171 11.564 1.00 92.56 168 ARG A N 1
ATOM 1311 C CA . ARG A 1 168 ? -8.368 -15.474 10.261 1.00 92.56 168 ARG A CA 1
ATOM 1312 C C . ARG A 1 168 ? -7.013 -16.154 10.453 1.00 92.56 168 ARG A C 1
ATOM 1314 O O . ARG A 1 168 ? -6.333 -15.954 11.454 1.00 92.56 168 ARG A O 1
ATOM 1321 N N . THR A 1 169 ? -6.592 -16.929 9.458 1.00 91.12 169 THR A N 1
ATOM 1322 C CA . THR A 1 169 ? -5.291 -17.613 9.458 1.00 91.12 169 THR A CA 1
ATOM 1323 C C . THR A 1 169 ? -4.384 -16.968 8.410 1.00 91.12 169 THR A C 1
ATOM 1325 O O . THR A 1 169 ? -4.392 -17.396 7.254 1.00 91.12 169 THR A O 1
ATOM 1328 N N . PRO A 1 170 ? -3.647 -15.894 8.750 1.00 90.06 170 PRO A N 1
ATOM 1329 C CA . PRO A 1 170 ? -2.693 -15.310 7.818 1.00 90.06 170 PRO A CA 1
ATOM 1330 C C . PRO A 1 170 ? -1.559 -16.296 7.517 1.00 90.06 170 PRO A C 1
ATOM 1332 O O . PRO A 1 170 ? -1.220 -17.152 8.334 1.00 90.06 170 PRO A O 1
ATOM 1335 N N . GLY A 1 171 ? -0.956 -16.163 6.335 1.00 88.69 171 GLY A N 1
ATOM 1336 C CA . GLY A 1 171 ? 0.188 -16.983 5.945 1.00 88.69 171 GLY A CA 1
ATOM 1337 C C . GLY A 1 171 ? 1.443 -16.731 6.800 1.00 88.69 171 GLY A C 1
ATOM 1338 O O . GLY A 1 171 ? 1.477 -15.804 7.618 1.00 88.69 171 GLY A O 1
ATOM 1339 N N . PRO A 1 172 ? 2.507 -17.531 6.593 1.00 94.12 172 PRO A N 1
ATOM 1340 C CA . PRO A 1 172 ? 3.791 -17.344 7.265 1.00 94.12 172 PRO A CA 1
ATOM 1341 C C . PRO A 1 172 ? 4.346 -15.925 7.082 1.00 94.12 172 PRO A C 1
ATOM 1343 O O . PRO A 1 172 ? 4.176 -15.318 6.024 1.00 94.12 172 PRO A O 1
ATOM 1346 N N . VAL A 1 173 ? 5.063 -15.417 8.091 1.00 93.38 173 VAL A N 1
ATOM 1347 C CA . VAL A 1 173 ? 5.595 -14.038 8.116 1.00 93.38 173 VAL A CA 1
ATOM 1348 C C . VAL A 1 173 ? 6.448 -13.722 6.884 1.00 93.38 173 VAL A C 1
ATOM 1350 O O . VAL A 1 173 ? 6.282 -12.658 6.287 1.00 93.38 173 VAL A O 1
ATOM 1353 N N . ASP A 1 174 ? 7.312 -14.645 6.464 1.00 93.00 174 ASP A N 1
ATOM 1354 C CA . ASP A 1 174 ? 8.188 -14.439 5.304 1.00 93.00 174 ASP A CA 1
ATOM 1355 C C . ASP A 1 174 ? 7.400 -14.411 3.990 1.00 93.00 174 ASP A C 1
ATOM 1357 O O . ASP A 1 174 ? 7.646 -13.565 3.128 1.00 93.00 174 ASP A O 1
ATOM 1361 N N . ALA A 1 175 ? 6.396 -15.284 3.858 1.00 94.44 175 ALA A N 1
ATOM 1362 C CA . ALA A 1 175 ? 5.516 -15.307 2.694 1.00 94.44 175 ALA A CA 1
ATOM 1363 C C . ALA A 1 175 ? 4.716 -14.001 2.585 1.00 94.44 175 ALA A C 1
ATOM 1365 O O . ALA A 1 175 ? 4.712 -13.374 1.527 1.00 94.44 175 ALA A O 1
ATOM 1366 N N . MET A 1 176 ? 4.135 -13.548 3.699 1.00 95.56 176 MET A N 1
ATOM 1367 C CA . MET A 1 176 ? 3.410 -12.281 3.781 1.00 95.56 176 MET A CA 1
ATOM 1368 C C . MET A 1 176 ? 4.323 -11.076 3.513 1.00 95.56 176 MET A C 1
ATOM 1370 O O . MET A 1 176 ? 3.914 -10.124 2.855 1.00 95.56 176 MET A O 1
ATOM 1374 N N . SER A 1 177 ? 5.572 -11.111 3.983 1.00 95.00 177 SER A N 1
ATOM 1375 C CA . SER A 1 177 ? 6.547 -10.045 3.720 1.00 95.00 177 SER A CA 1
ATOM 1376 C C . SER A 1 177 ? 6.880 -9.941 2.231 1.00 95.00 177 SER A C 1
ATOM 1378 O O . SER A 1 177 ? 6.923 -8.839 1.685 1.00 95.00 177 SER A O 1
ATOM 1380 N N . ALA A 1 178 ? 7.053 -11.077 1.552 1.00 95.25 178 ALA A N 1
ATOM 1381 C CA . ALA A 1 178 ? 7.234 -11.108 0.104 1.00 95.25 178 ALA A CA 1
ATOM 1382 C C . ALA A 1 178 ? 5.965 -10.664 -0.652 1.00 95.25 178 ALA A C 1
ATOM 1384 O O . ALA A 1 178 ? 6.068 -9.956 -1.652 1.00 95.25 178 ALA A O 1
ATOM 1385 N N . ASP A 1 179 ? 4.770 -11.005 -0.158 1.00 97.00 179 ASP A N 1
ATOM 1386 C CA . ASP A 1 179 ? 3.500 -10.527 -0.722 1.00 97.00 179 ASP A CA 1
ATOM 1387 C C . ASP A 1 179 ? 3.347 -9.004 -0.598 1.00 97.00 179 ASP A C 1
ATOM 1389 O O . ASP A 1 179 ? 2.938 -8.343 -1.556 1.00 97.00 179 ASP A O 1
ATOM 1393 N N . ILE A 1 180 ? 3.733 -8.427 0.545 1.00 97.31 180 ILE A N 1
ATOM 1394 C CA . ILE A 1 180 ? 3.779 -6.972 0.736 1.00 97.31 180 ILE A CA 1
ATOM 1395 C C . ILE A 1 180 ? 4.756 -6.341 -0.257 1.00 97.31 180 ILE A C 1
ATOM 1397 O O . ILE A 1 180 ? 4.416 -5.337 -0.875 1.00 97.31 180 ILE A O 1
ATOM 1401 N N . ASP A 1 181 ? 5.949 -6.906 -0.456 1.00 96.50 181 ASP A N 1
ATOM 1402 C CA . ASP A 1 181 ? 6.906 -6.369 -1.431 1.00 96.50 181 ASP A CA 1
ATOM 1403 C C . ASP A 1 181 ? 6.362 -6.429 -2.872 1.00 96.50 181 ASP A C 1
ATOM 1405 O O . ASP A 1 181 ? 6.551 -5.472 -3.625 1.00 96.50 181 ASP A O 1
ATOM 1409 N N . CYS A 1 182 ? 5.614 -7.475 -3.247 1.00 97.44 182 CYS A N 1
ATOM 1410 C CA . CYS A 1 182 ? 4.896 -7.516 -4.528 1.00 97.44 182 CYS A CA 1
ATOM 1411 C C . CYS A 1 182 ? 3.828 -6.420 -4.637 1.00 97.44 182 CYS A C 1
ATOM 1413 O O . CYS A 1 182 ? 3.739 -5.757 -5.670 1.00 97.44 182 CYS A O 1
ATOM 1415 N N . CYS A 1 183 ? 3.052 -6.190 -3.576 1.00 98.12 183 CYS A N 1
ATOM 1416 C CA . CYS A 1 183 ? 2.069 -5.106 -3.528 1.00 98.12 183 CYS A CA 1
ATOM 1417 C C . CYS A 1 183 ? 2.743 -3.730 -3.639 1.00 98.12 183 CYS A C 1
ATOM 1419 O O . CYS A 1 183 ? 2.283 -2.872 -4.384 1.00 98.12 183 CYS A O 1
ATOM 1421 N N . ARG A 1 184 ? 3.882 -3.524 -2.969 1.00 96.94 184 ARG A N 1
ATOM 1422 C CA . ARG A 1 184 ? 4.661 -2.278 -3.054 1.00 96.94 184 ARG A CA 1
ATOM 1423 C C . ARG A 1 184 ? 5.234 -2.055 -4.449 1.00 96.94 184 ARG A C 1
ATOM 1425 O O . ARG A 1 184 ? 5.207 -0.926 -4.933 1.00 96.94 184 ARG A O 1
ATOM 1432 N N . LEU A 1 185 ? 5.719 -3.115 -5.101 1.00 97.12 185 LEU A N 1
ATOM 1433 C CA . LEU A 1 185 ? 6.164 -3.040 -6.491 1.00 97.12 185 LEU A CA 1
ATOM 1434 C C . LEU A 1 185 ? 4.985 -2.642 -7.379 1.00 97.12 185 LEU A C 1
ATOM 1436 O O . LEU A 1 185 ? 5.130 -1.756 -8.212 1.00 97.12 185 LEU A O 1
ATOM 1440 N N . HIS A 1 186 ? 3.809 -3.232 -7.162 1.00 97.75 186 HIS A N 1
ATOM 1441 C CA . HIS A 1 186 ? 2.605 -2.862 -7.895 1.00 97.75 186 HIS A CA 1
ATOM 1442 C C . HIS A 1 186 ? 2.208 -1.395 -7.714 1.00 97.75 186 HIS A C 1
ATOM 1444 O O . HIS A 1 186 ? 2.017 -0.710 -8.716 1.00 97.75 186 HIS A O 1
ATOM 1450 N N . LEU A 1 187 ? 2.193 -0.880 -6.482 1.00 95.69 187 LEU A N 1
ATOM 1451 C CA . LEU A 1 187 ? 1.929 0.539 -6.231 1.00 95.69 187 LEU A CA 1
ATOM 1452 C C . LEU A 1 187 ? 2.954 1.445 -6.929 1.00 95.69 187 LEU A C 1
ATOM 1454 O O . LEU A 1 187 ? 2.580 2.471 -7.485 1.00 95.69 187 LEU A O 1
ATOM 1458 N N . ALA A 1 188 ? 4.235 1.064 -6.960 1.00 94.31 188 ALA A N 1
ATOM 1459 C CA . ALA A 1 188 ? 5.246 1.822 -7.697 1.00 94.31 188 ALA A CA 1
ATOM 1460 C C . ALA A 1 188 ? 4.957 1.852 -9.210 1.00 94.31 188 ALA A C 1
ATOM 1462 O O . ALA A 1 188 ? 5.069 2.911 -9.827 1.00 94.31 188 ALA A O 1
ATOM 1463 N N . MET A 1 189 ? 4.531 0.728 -9.804 1.00 94.56 189 MET A N 1
ATOM 1464 C CA . MET A 1 189 ? 4.097 0.694 -11.210 1.00 94.56 189 MET A CA 1
ATOM 1465 C C . MET A 1 189 ? 2.859 1.566 -11.432 1.00 94.56 189 MET A C 1
ATOM 1467 O O . MET A 1 189 ? 2.815 2.329 -12.393 1.00 94.56 189 MET A O 1
ATOM 1471 N N . GLN A 1 190 ? 1.877 1.502 -10.532 1.00 93.94 190 GLN A N 1
ATOM 1472 C CA . GLN A 1 190 ? 0.672 2.323 -10.604 1.00 93.94 190 GLN A CA 1
ATOM 1473 C C . GLN A 1 190 ? 1.014 3.816 -10.584 1.00 93.94 190 GLN A C 1
ATOM 1475 O O . GLN A 1 190 ? 0.605 4.538 -11.487 1.00 93.94 190 GLN A O 1
ATOM 1480 N N . TRP A 1 191 ? 1.838 4.271 -9.636 1.00 90.38 191 TRP A N 1
ATOM 1481 C CA . TRP A 1 191 ? 2.256 5.674 -9.559 1.00 90.38 191 TRP A CA 1
ATOM 1482 C C . TRP A 1 191 ? 3.061 6.133 -10.777 1.00 90.38 191 TRP A C 1
ATOM 1484 O O .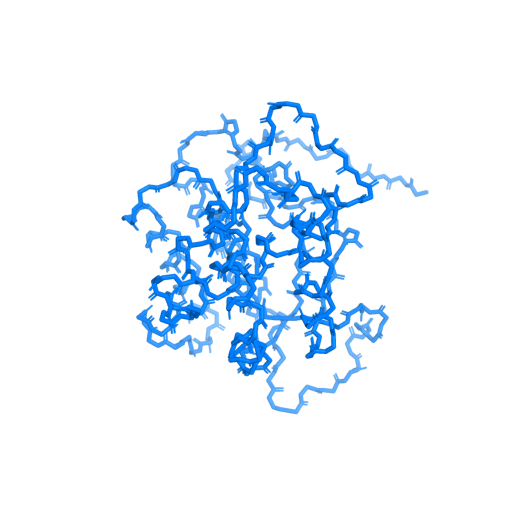 TRP A 1 191 ? 2.856 7.246 -11.255 1.00 90.38 191 TRP A O 1
ATOM 1494 N N . LEU A 1 192 ? 3.944 5.288 -11.3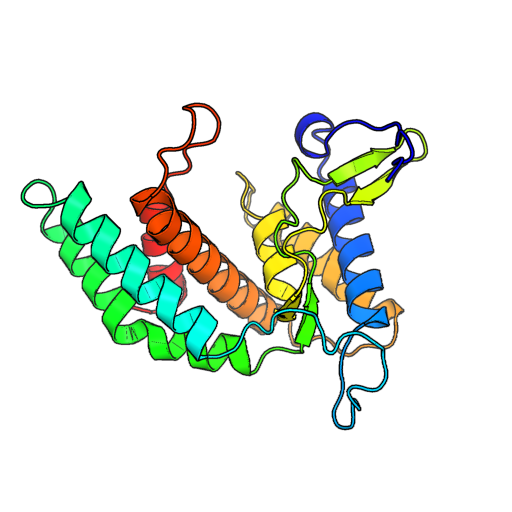20 1.00 89.69 192 LEU A N 1
ATOM 1495 C CA . LEU A 1 192 ? 4.664 5.594 -12.563 1.00 89.69 192 LEU A CA 1
ATOM 1496 C C . LEU A 1 192 ? 3.710 5.712 -13.757 1.00 89.69 192 LEU A C 1
ATOM 1498 O O . LEU A 1 192 ? 3.841 6.633 -14.556 1.00 89.69 192 LEU A O 1
ATOM 1502 N N . GLY A 1 193 ? 2.748 4.795 -13.877 1.00 88.12 193 GLY A N 1
ATOM 1503 C CA . GLY A 1 193 ? 1.759 4.809 -14.953 1.00 88.12 193 GLY A CA 1
ATOM 1504 C C . GLY A 1 193 ? 0.748 5.949 -14.837 1.00 88.12 193 GLY A C 1
ATOM 1505 O O . GLY A 1 193 ? 0.288 6.454 -15.856 1.00 88.12 193 GLY A O 1
ATOM 1506 N N . TRP A 1 194 ? 0.428 6.375 -13.613 1.00 83.69 194 TRP A N 1
ATOM 1507 C CA . TRP A 1 194 ? -0.416 7.537 -13.337 1.00 83.69 194 TRP A CA 1
ATOM 1508 C C . TRP A 1 194 ? 0.316 8.843 -13.653 1.00 83.69 194 TRP A C 1
ATOM 1510 O O . TRP A 1 194 ? -0.273 9.781 -14.185 1.00 83.69 194 TRP A O 1
ATOM 1520 N N . ALA A 1 195 ? 1.627 8.891 -13.389 1.00 70.62 195 ALA A N 1
ATOM 1521 C CA . ALA A 1 195 ? 2.437 10.079 -13.625 1.00 70.62 195 ALA A CA 1
ATOM 1522 C C . ALA A 1 195 ? 2.579 10.467 -15.112 1.00 70.62 195 ALA A C 1
ATOM 1524 O O . ALA A 1 195 ? 3.028 11.571 -15.422 1.00 70.62 195 ALA A O 1
ATOM 1525 N N . ALA A 1 196 ? 2.195 9.580 -16.039 1.00 62.03 196 ALA A N 1
ATOM 1526 C CA . ALA A 1 196 ? 2.083 9.900 -17.462 1.00 62.03 196 ALA A CA 1
ATOM 1527 C C . ALA A 1 196 ? 1.022 10.977 -17.738 1.00 62.03 196 ALA A C 1
ATOM 1529 O O . ALA A 1 196 ? 1.220 11.806 -18.623 1.00 62.03 196 ALA A O 1
ATOM 1530 N N . ASP A 1 197 ? -0.047 10.999 -16.940 1.00 61.56 197 ASP A N 1
ATOM 1531 C CA . ASP A 1 197 ? -1.169 11.928 -17.092 1.00 61.56 197 ASP A CA 1
ATOM 1532 C C . ASP A 1 197 ? -1.121 13.084 -16.073 1.00 61.56 197 ASP A C 1
ATOM 1534 O O . ASP A 1 197 ? -1.896 14.036 -16.168 1.00 61.56 197 ASP A O 1
ATOM 1538 N N . TRP A 1 198 ? -0.211 13.031 -15.090 1.00 48.84 198 TRP A N 1
ATOM 1539 C CA . TRP A 1 198 ? -0.144 13.992 -13.986 1.00 48.84 198 TRP A CA 1
ATOM 1540 C C . TRP A 1 198 ? 1.255 14.084 -13.356 1.00 48.84 198 TRP A C 1
ATOM 1542 O O . TRP A 1 198 ? 1.820 13.083 -12.935 1.00 48.84 198 TRP A O 1
ATOM 1552 N N . ASN A 1 199 ? 1.829 15.282 -13.211 1.00 49.25 199 ASN A N 1
ATOM 1553 C CA . ASN A 1 199 ? 3.116 15.446 -12.522 1.00 49.25 199 ASN A CA 1
ATOM 1554 C C . ASN A 1 199 ? 2.876 15.864 -11.054 1.00 49.25 199 ASN A C 1
ATOM 1556 O O . ASN A 1 199 ? 2.300 16.930 -10.830 1.00 49.25 199 ASN A O 1
ATOM 1560 N N . PRO A 1 200 ? 3.319 15.085 -10.049 1.00 40.53 200 PRO A N 1
ATOM 1561 C CA . PRO A 1 200 ? 3.028 15.382 -8.649 1.00 40.53 200 PRO A CA 1
ATOM 1562 C C . PRO A 1 200 ? 3.732 16.668 -8.168 1.00 40.53 200 PRO A C 1
ATOM 1564 O O . PRO A 1 200 ? 4.856 16.951 -8.600 1.00 40.53 200 PRO A O 1
ATOM 1567 N N . PRO A 1 201 ? 3.131 17.439 -7.240 1.00 36.19 201 PRO A N 1
ATOM 1568 C CA . PRO A 1 201 ? 3.802 18.551 -6.569 1.00 36.19 201 PRO A CA 1
ATOM 1569 C C . PRO A 1 201 ? 5.043 18.087 -5.785 1.00 36.19 201 PRO A C 1
ATOM 1571 O O . PRO A 1 201 ? 5.065 17.004 -5.196 1.00 36.19 201 PRO A O 1
ATOM 1574 N N . GLY A 1 202 ? 6.079 18.931 -5.738 1.00 41.47 202 GLY A N 1
ATOM 1575 C CA . GLY A 1 202 ? 7.444 18.587 -5.299 1.00 41.47 202 GLY A CA 1
ATOM 1576 C C . GLY A 1 202 ? 7.646 18.102 -3.852 1.00 41.47 202 GLY A C 1
ATOM 1577 O O . GLY A 1 202 ? 8.765 17.742 -3.509 1.00 41.47 202 GLY A O 1
ATOM 1578 N N . GLY A 1 203 ? 6.604 18.047 -3.014 1.00 39.78 203 GLY A N 1
ATOM 1579 C CA . GLY A 1 203 ? 6.669 17.528 -1.636 1.00 39.78 203 GLY A CA 1
ATOM 1580 C C . GLY A 1 203 ? 6.349 16.033 -1.484 1.00 39.78 203 GLY A C 1
ATOM 1581 O O . GLY A 1 203 ? 6.545 15.473 -0.407 1.00 39.78 203 GLY A O 1
ATOM 1582 N N . HIS A 1 204 ? 5.846 15.375 -2.537 1.00 46.72 204 HIS A N 1
ATOM 1583 C CA . HIS A 1 204 ? 5.454 13.951 -2.541 1.00 46.72 204 HIS A CA 1
ATOM 1584 C C . HIS A 1 204 ? 6.130 13.142 -3.656 1.00 46.72 204 HIS A C 1
ATOM 1586 O O . HIS A 1 204 ? 5.778 11.986 -3.897 1.00 46.72 204 HIS A O 1
ATOM 1592 N N . ALA A 1 205 ? 7.114 13.734 -4.339 1.00 53.69 205 ALA A N 1
ATOM 1593 C CA . ALA A 1 205 ? 7.857 13.101 -5.419 1.00 53.69 205 ALA A CA 1
ATOM 1594 C C . ALA A 1 205 ? 8.788 12.008 -4.868 1.00 53.69 205 ALA A C 1
ATOM 1596 O O . ALA A 1 205 ? 9.993 12.197 -4.716 1.00 53.69 205 ALA A O 1
ATOM 1597 N N . ARG A 1 206 ? 8.221 10.844 -4.543 1.00 68.44 206 ARG A N 1
ATOM 1598 C CA . ARG A 1 206 ? 9.006 9.633 -4.325 1.00 68.44 206 ARG A CA 1
ATOM 1599 C C . ARG A 1 206 ? 9.602 9.190 -5.652 1.00 68.44 206 ARG A C 1
ATOM 1601 O O . ARG A 1 206 ? 8.948 9.236 -6.693 1.00 68.44 206 ARG A O 1
ATOM 1608 N N . ASP A 1 207 ? 10.837 8.709 -5.600 1.00 82.75 207 ASP A N 1
ATOM 1609 C CA . ASP A 1 207 ? 11.483 8.057 -6.735 1.00 82.75 207 ASP A CA 1
ATOM 1610 C C . ASP A 1 207 ? 10.892 6.644 -6.904 1.00 82.75 207 ASP A C 1
ATOM 1612 O O . ASP A 1 207 ? 11.491 5.633 -6.533 1.00 82.75 207 ASP A O 1
ATOM 1616 N N . TRP A 1 208 ? 9.655 6.582 -7.411 1.00 87.56 208 TRP A N 1
ATOM 1617 C CA . TRP A 1 208 ? 8.918 5.336 -7.640 1.00 87.56 208 TRP A CA 1
ATOM 1618 C C . TRP A 1 208 ? 9.653 4.402 -8.603 1.00 87.56 208 TRP A C 1
ATOM 1620 O O . TRP A 1 208 ? 9.557 3.184 -8.473 1.00 87.56 208 TRP A O 1
ATOM 1630 N N . LEU A 1 209 ? 10.455 4.957 -9.517 1.00 89.00 209 LEU A N 1
ATOM 1631 C CA . LEU A 1 209 ? 11.318 4.179 -10.398 1.00 89.00 209 LEU A CA 1
ATOM 1632 C C . LEU A 1 209 ? 12.420 3.468 -9.607 1.00 89.00 209 LEU A C 1
ATOM 1634 O O . LEU A 1 209 ? 12.607 2.261 -9.763 1.00 89.00 209 LEU A O 1
ATOM 1638 N N . ARG A 1 210 ? 13.130 4.179 -8.725 1.00 89.38 210 ARG A N 1
ATOM 1639 C CA . ARG A 1 210 ? 14.115 3.561 -7.827 1.00 89.38 210 ARG A CA 1
ATOM 1640 C C . ARG A 1 210 ? 13.481 2.515 -6.923 1.00 89.38 210 ARG A C 1
ATOM 1642 O O . ARG A 1 210 ? 14.078 1.457 -6.731 1.00 89.38 210 ARG A O 1
ATOM 1649 N N . GLU A 1 211 ? 12.294 2.784 -6.387 1.00 90.94 211 GLU A N 1
ATOM 1650 C CA . GLU A 1 211 ? 11.584 1.825 -5.540 1.00 90.94 211 GLU A CA 1
ATOM 1651 C C . GLU A 1 211 ? 11.207 0.557 -6.317 1.00 90.94 211 GLU A C 1
ATOM 1653 O O . GLU A 1 211 ? 11.481 -0.545 -5.840 1.00 90.94 211 GLU A O 1
ATOM 1658 N N . ALA A 1 212 ? 10.678 0.695 -7.539 1.00 92.75 212 ALA A N 1
ATOM 1659 C CA . ALA A 1 212 ? 10.377 -0.436 -8.412 1.00 92.75 212 ALA A CA 1
ATOM 1660 C C . ALA A 1 212 ? 11.631 -1.275 -8.710 1.00 92.75 212 ALA A C 1
ATOM 1662 O O . ALA A 1 212 ? 11.610 -2.492 -8.538 1.00 92.75 212 ALA A O 1
ATOM 1663 N N . LEU A 1 213 ? 12.750 -0.635 -9.069 1.00 92.81 213 LEU A N 1
ATOM 1664 C CA . LEU A 1 213 ? 14.024 -1.318 -9.332 1.00 92.81 213 LEU A CA 1
ATOM 1665 C C . LEU A 1 213 ? 14.544 -2.076 -8.098 1.00 92.81 213 LEU A C 1
ATOM 1667 O O . LEU A 1 213 ? 14.976 -3.221 -8.212 1.00 92.81 213 LEU A O 1
ATOM 1671 N N . ARG A 1 214 ? 14.488 -1.449 -6.917 1.00 93.56 214 ARG A N 1
ATOM 1672 C CA . ARG A 1 214 ? 14.941 -2.035 -5.645 1.00 93.56 214 ARG A CA 1
ATOM 1673 C C . ARG A 1 214 ? 14.079 -3.226 -5.219 1.00 93.56 214 ARG A C 1
ATOM 1675 O O . ARG A 1 214 ? 14.598 -4.206 -4.686 1.00 93.56 214 ARG A O 1
ATOM 1682 N N . LEU A 1 215 ? 12.761 -3.128 -5.391 1.00 94.31 215 LEU A N 1
ATOM 1683 C CA . LEU A 1 215 ? 11.829 -4.201 -5.045 1.00 94.31 215 LEU A CA 1
ATOM 1684 C C . LEU A 1 215 ? 11.925 -5.368 -6.021 1.00 94.31 215 LEU A C 1
ATOM 1686 O O . LEU A 1 215 ? 11.904 -6.512 -5.580 1.00 94.31 215 LEU A O 1
ATOM 1690 N N . ALA A 1 216 ? 12.089 -5.093 -7.312 1.00 93.62 216 ALA A N 1
ATOM 1691 C CA . ALA A 1 216 ? 12.270 -6.138 -8.307 1.00 93.62 216 ALA A CA 1
ATOM 1692 C C . ALA A 1 216 ? 13.535 -6.971 -8.033 1.00 93.62 216 ALA A C 1
ATOM 1694 O O . ALA A 1 216 ? 13.460 -8.195 -8.011 1.00 93.62 216 ALA A O 1
ATOM 1695 N N . GLU A 1 217 ? 14.652 -6.330 -7.664 1.00 93.88 217 GLU A N 1
ATOM 1696 C CA . GLU A 1 217 ? 15.879 -7.030 -7.247 1.00 93.88 217 GLU A CA 1
ATOM 1697 C C . GLU A 1 217 ? 15.654 -7.925 -6.015 1.00 93.88 217 GLU A C 1
ATOM 1699 O O . GLU A 1 217 ? 16.077 -9.079 -6.003 1.00 93.88 217 GLU A O 1
ATOM 1704 N N . ARG A 1 218 ? 14.923 -7.441 -5.000 1.00 92.00 218 ARG A N 1
ATOM 1705 C CA . ARG A 1 218 ? 14.565 -8.241 -3.810 1.00 92.00 218 ARG A CA 1
ATOM 1706 C C . ARG A 1 218 ? 13.669 -9.436 -4.132 1.00 92.00 218 ARG A C 1
ATOM 1708 O O . ARG A 1 218 ? 13.754 -10.451 -3.449 1.00 92.00 218 ARG A O 1
ATOM 1715 N N . LEU A 1 219 ? 12.792 -9.293 -5.120 1.00 93.00 219 LEU A N 1
ATOM 1716 C CA . LEU A 1 219 ? 11.840 -10.322 -5.534 1.00 93.00 219 LEU A CA 1
ATOM 1717 C C . LEU A 1 219 ? 12.423 -11.288 -6.578 1.00 93.00 219 LEU A C 1
ATOM 1719 O O . LEU A 1 219 ? 11.761 -12.268 -6.912 1.00 93.00 219 LEU A O 1
ATOM 1723 N N . GLY A 1 220 ? 13.635 -11.028 -7.083 1.00 92.00 220 GLY A N 1
ATOM 1724 C CA . GLY A 1 220 ? 14.249 -11.806 -8.161 1.00 92.00 220 GLY A CA 1
ATOM 1725 C C . GLY A 1 220 ? 13.539 -11.634 -9.507 1.00 92.00 220 GLY A C 1
ATOM 1726 O O . GLY A 1 220 ? 13.413 -12.597 -10.256 1.00 92.00 220 GLY A O 1
ATOM 1727 N N . ILE A 1 221 ? 13.029 -10.430 -9.778 1.00 86.06 221 ILE A N 1
ATOM 1728 C CA . ILE A 1 221 ? 12.279 -10.066 -10.987 1.00 86.06 221 ILE A CA 1
ATOM 1729 C C . ILE A 1 221 ? 13.137 -9.101 -11.818 1.00 86.06 221 ILE A C 1
ATOM 1731 O O . ILE A 1 221 ? 13.557 -8.064 -11.299 1.00 86.06 221 ILE A O 1
ATOM 1735 N N . GLY A 1 222 ? 13.343 -9.398 -13.106 1.00 76.12 222 GLY A N 1
ATOM 1736 C CA . GLY A 1 222 ? 14.036 -8.532 -14.074 1.00 76.12 222 GLY A CA 1
ATOM 1737 C C . GLY A 1 222 ? 15.569 -8.538 -14.079 1.00 76.12 222 GLY A C 1
ATOM 1738 O O . GLY A 1 222 ? 16.225 -9.314 -13.357 1.00 76.12 222 GLY A O 1
#

Radius of gyration: 17.63 Å; Cα contacts (8 Å, |Δi|>4): 310; chains: 1; bounding box: 46×38×46 Å

Mean predicted aligned error: 5.92 Å

Nearest PDB structures (foldseek):
  2ppq-assembly1_A-2  TM=6.586E-01  e=6.396E-05  Agrobacterium fabrum str. C58
  4r77-assembly3_A  TM=6.246E-01  e=5.491E-05  Streptococcus pneumoniae
  4r78-assembly1_A  TM=6.471E-01  e=9.133E-05  Streptococcus pneumoniae
  7s3l-assembly1_A  TM=6.645E-01  e=2.626E-03  Bacillus subtilis PY79
  3i0q-assembly1_A  TM=5.549E-01  e=3.059E-03  Legionella pneumophila serogroup 1

Secondary structure (DSSP, 8-state):
--------EEHHHH--HHHHHHHHHHHHHHHHHH---TT--TTSS-TTS-B--HHHHHHHHHHHHHHHHHHSTTT-HHHHHHHHHHHHTHHHHHHHHTTSPEEEE-S---GGGEEE-TTS-EEE---TT-EEEETHHHHHHHTTSS--HHHHHHHHHHHHHHHHHTT--PPPHHHHHHHHHHHHHHHHHHHHHHTTT-PPPTTS---HHHHHHHHHHHHT--

Foldseek 3Di:
DDDDDADFDQQVVVPDLVLLLLLLLVLLQQQLVFFADVPDDPPPVQPPFAACALVNLLVLLVLLLVLCCVVVPPPCVPLNVLSVQLNVQCVVLRVLFRPATKGWEQQQLASRQWGQHPVRHIDGHDSVNIHIGHSLLSLLRSPVDDDDPVSSLSSLVSSCVSNVVSVHDDDDSVSSVLNNLSSNLSVLSNVSSVVVVPPDDPVPDDPSSVSNSVSCVVNVTD

Sequence (222 aa):
MFLERVEGVPLWQAGAVESWEGAARWLGGMHAAFGLGPGFRDDSGMSHLPRHDARFFATWAIRAAEFVRLRFGTGSPRTRRRFERIVADYDAVVRRLVRMPVTLVHGEFYPSNILLRPDGSICPVDWELAAIGPGLLDVAALVSGEWTAAQRARMANAYRRALESAGRTPGPVDAMSADIDCCRLHLAMQWLGWAADWNPPGGHARDWLREALRLAERLGIG

Solvent-accessible surface area (backbone atoms only — not comparable to full-atom values): 12129 Å² total; per-residue (Å²): 138,87,79,83,88,79,73,53,47,39,43,70,77,66,75,51,68,67,58,50,27,45,47,25,26,50,48,17,46,54,30,50,76,46,46,54,56,96,82,65,66,82,77,78,77,58,74,83,44,52,66,61,42,60,66,56,54,50,50,26,44,54,36,20,50,52,28,50,52,68,76,43,54,86,87,37,61,67,62,51,54,48,50,54,33,35,54,72,46,37,63,61,50,37,61,50,54,70,67,44,70,35,12,59,28,48,67,52,41,31,43,83,32,24,26,38,25,93,88,70,48,74,46,77,47,72,65,87,58,34,27,38,24,41,46,47,43,35,54,22,41,52,59,66,60,100,60,55,72,67,56,45,50,48,27,54,49,31,18,47,50,27,22,41,77,64,74,42,84,72,71,58,70,69,60,48,52,52,50,30,47,48,31,38,32,48,51,23,27,38,53,40,26,50,42,66,83,44,82,78,64,89,91,71,68,67,63,38,66,60,51,29,56,54,39,26,60,76,69,74,39,86

pLDDT: mean 87.53, std 13.95, range [36.19, 98.5]